Protein AF-K1U363-F1 (afdb_monomer_lite)

InterPro domains:
  IPR007120 DNA-directed RNA polymerase, subunit 2, hybrid-binding domain [PF00562] (1-234)
  IPR007121 RNA polymerase, beta subunit, conserved site [PS01166] (99-111)
  IPR015712 DNA-directed RNA polymerase, subunit 2 [PTHR20856] (1-234)
  IPR037033 DNA-directed RNA polymerase, subunit 2, hybrid-binding domain superfamily [G3DSA:2.40.270.10] (46-162)
  IPR037033 DNA-directed RNA polymerase, subunit 2, hybrid-binding domain superfamily [G3DSA:2.40.270.10] (163-224)

pLDDT: mean 91.97, std 6.55, range [60.56, 97.62]

Organism: NCBI:txid408170

Structure (mmCIF, N/CA/C/O backbone):
data_AF-K1U363-F1
#
_entry.id   AF-K1U363-F1
#
loop_
_atom_site.group_PDB
_atom_site.id
_atom_site.type_symbol
_atom_site.label_atom_id
_atom_site.label_alt_id
_atom_site.label_comp_id
_atom_site.label_asym_id
_atom_site.label_entity_id
_atom_site.label_seq_id
_atom_site.pdbx_PDB_ins_code
_atom_site.Cartn_x
_atom_site.Cartn_y
_atom_site.Cartn_z
_atom_site.occupancy
_atom_site.B_iso_or_equiv
_atom_site.auth_seq_id
_atom_site.auth_comp_id
_atom_site.auth_asym_id
_atom_site.auth_atom_id
_atom_site.pdbx_PDB_model_num
ATOM 1 N N . LEU A 1 1 ? 9.442 -4.830 -29.277 1.00 93.62 1 LEU A N 1
ATOM 2 C CA . LEU A 1 1 ? 9.782 -3.509 -29.850 1.00 93.62 1 LEU A CA 1
ATOM 3 C C . LEU A 1 1 ? 9.060 -3.351 -31.182 1.00 93.62 1 LEU A C 1
ATOM 5 O O . LEU A 1 1 ? 8.698 -4.360 -31.782 1.00 93.62 1 LEU A O 1
ATOM 9 N N . ASP A 1 2 ? 8.783 -2.123 -31.599 1.00 93.19 2 ASP A N 1
ATOM 10 C CA . ASP A 1 2 ? 8.308 -1.798 -32.941 1.00 93.19 2 ASP A CA 1
ATOM 11 C C . ASP A 1 2 ? 9.468 -1.749 -33.957 1.00 93.19 2 ASP A C 1
ATOM 13 O O . ASP A 1 2 ? 10.614 -2.070 -33.634 1.00 93.19 2 ASP A O 1
ATOM 17 N N . GLU A 1 3 ? 9.159 -1.363 -35.194 1.00 94.12 3 GLU A N 1
ATOM 18 C CA . GLU A 1 3 ? 10.131 -1.211 -36.285 1.00 94.12 3 GLU A CA 1
ATOM 19 C C . GLU A 1 3 ? 11.192 -0.127 -36.027 1.00 94.12 3 GLU A C 1
ATOM 21 O O . GLU A 1 3 ? 12.293 -0.203 -36.564 1.00 94.12 3 GLU A O 1
ATOM 26 N N . ASN A 1 4 ? 10.898 0.839 -35.152 1.00 91.50 4 ASN A N 1
ATOM 27 C CA . ASN A 1 4 ? 11.819 1.896 -34.741 1.00 91.50 4 ASN A CA 1
ATOM 28 C C . ASN A 1 4 ? 12.656 1.501 -33.512 1.00 91.50 4 ASN A C 1
ATOM 30 O O . ASN A 1 4 ? 13.433 2.314 -33.007 1.00 91.50 4 ASN A O 1
ATOM 34 N N . GLY A 1 5 ? 12.497 0.273 -33.008 1.00 94.44 5 GLY A N 1
ATOM 35 C CA . GLY A 1 5 ? 13.177 -0.202 -31.809 1.00 94.44 5 GLY A CA 1
ATOM 36 C C . GLY A 1 5 ? 12.592 0.351 -30.507 1.00 94.44 5 GLY A C 1
ATOM 37 O O . GLY A 1 5 ? 13.281 0.327 -29.490 1.00 94.44 5 GLY A O 1
ATOM 38 N N . ILE A 1 6 ? 11.350 0.839 -30.502 1.00 96.19 6 ILE A N 1
ATOM 39 C CA . ILE A 1 6 ? 10.674 1.429 -29.340 1.00 96.19 6 ILE A CA 1
ATOM 40 C C . ILE A 1 6 ? 9.636 0.445 -28.778 1.00 96.19 6 ILE A C 1
ATOM 42 O O . ILE A 1 6 ? 9.019 -0.342 -29.499 1.00 96.19 6 ILE A O 1
ATOM 46 N N . ILE A 1 7 ? 9.468 0.413 -27.458 1.00 96.81 7 ILE A N 1
ATOM 47 C CA . ILE A 1 7 ? 8.460 -0.420 -26.799 1.00 96.81 7 ILE A CA 1
ATOM 48 C C . ILE A 1 7 ? 7.035 0.040 -27.146 1.00 96.81 7 ILE A C 1
ATOM 50 O O . ILE A 1 7 ? 6.771 1.225 -27.325 1.00 96.81 7 ILE A O 1
ATOM 54 N N . ARG A 1 8 ? 6.096 -0.907 -27.248 1.00 95.56 8 ARG A N 1
ATOM 55 C CA . ARG A 1 8 ? 4.690 -0.610 -27.559 1.00 95.56 8 ARG A CA 1
ATOM 56 C C . ARG A 1 8 ? 3.920 -0.260 -26.286 1.00 95.56 8 ARG A C 1
ATOM 58 O O . ARG A 1 8 ? 4.135 -0.877 -25.245 1.00 95.56 8 ARG A O 1
ATOM 65 N N . ILE A 1 9 ? 2.990 0.688 -26.394 1.00 96.88 9 ILE A N 1
ATOM 66 C CA . ILE A 1 9 ? 2.039 1.001 -25.320 1.00 96.88 9 ILE A CA 1
ATOM 67 C C . ILE A 1 9 ? 1.187 -0.244 -25.031 1.00 96.88 9 ILE A C 1
ATOM 69 O O . ILE A 1 9 ? 0.765 -0.942 -25.952 1.00 96.88 9 ILE A O 1
ATOM 73 N N . GLY A 1 10 ? 0.969 -0.531 -23.750 1.00 95.56 10 GLY A N 1
ATOM 74 C CA . GLY A 1 10 ? 0.269 -1.715 -23.256 1.00 95.56 10 GLY A CA 1
ATOM 75 C C . GLY A 1 10 ? 1.168 -2.927 -23.002 1.00 95.56 10 GLY A C 1
ATOM 76 O O . GLY A 1 10 ? 0.679 -3.926 -22.485 1.00 95.56 10 GLY A O 1
ATOM 77 N N . ALA A 1 11 ? 2.463 -2.864 -23.326 1.00 96.56 11 ALA A N 1
ATOM 78 C CA . ALA A 1 11 ? 3.389 -3.950 -23.019 1.00 96.56 11 ALA A CA 1
ATOM 79 C C . ALA A 1 11 ? 3.670 -4.035 -21.509 1.00 96.56 11 ALA A C 1
ATOM 81 O O . ALA A 1 11 ? 3.996 -3.024 -20.879 1.00 96.56 11 ALA A O 1
ATOM 82 N N . GLU A 1 12 ? 3.582 -5.244 -20.953 1.00 96.50 12 GLU A N 1
ATOM 83 C CA . GLU A 1 12 ? 4.123 -5.573 -19.633 1.00 96.50 12 GLU A CA 1
ATOM 84 C C . GLU A 1 12 ? 5.642 -5.729 -19.735 1.00 96.50 12 GLU A C 1
ATOM 86 O O . GLU A 1 12 ? 6.144 -6.388 -20.648 1.00 96.50 12 GLU A O 1
ATOM 91 N N . VAL A 1 13 ? 6.368 -5.081 -18.827 1.00 96.62 13 VAL A N 1
ATOM 92 C CA . VAL A 1 13 ? 7.832 -5.047 -18.818 1.00 96.62 13 VAL A CA 1
ATOM 93 C C . VAL A 1 13 ? 8.385 -5.349 -17.429 1.00 96.62 13 VAL A C 1
ATOM 95 O O . VAL A 1 13 ? 7.805 -4.971 -16.404 1.00 96.62 13 VAL A O 1
ATOM 98 N N . HIS A 1 14 ? 9.549 -5.988 -17.409 1.00 96.06 14 HIS A N 1
ATOM 99 C CA . HIS A 1 14 ? 10.302 -6.347 -16.215 1.00 96.06 14 HIS A CA 1
ATOM 100 C C . HIS A 1 14 ? 11.738 -5.809 -16.273 1.00 96.06 14 HIS A C 1
ATOM 102 O O . HIS A 1 14 ? 12.242 -5.395 -17.317 1.00 96.06 14 HIS A O 1
ATOM 108 N N . SER A 1 15 ? 12.415 -5.816 -15.123 1.00 94.62 15 SER A N 1
ATOM 109 C CA . SER A 1 15 ? 13.820 -5.414 -14.989 1.00 94.62 15 SER A CA 1
ATOM 110 C C . SER A 1 15 ? 14.712 -6.042 -16.068 1.00 94.62 15 SER A C 1
ATOM 112 O O . SER A 1 15 ? 14.828 -7.263 -16.154 1.00 94.62 15 SER A O 1
ATOM 114 N N . GLY A 1 16 ? 15.433 -5.199 -16.811 1.00 93.69 16 GLY A N 1
ATOM 115 C CA . GLY A 1 16 ? 16.367 -5.616 -17.863 1.00 93.69 16 GLY A CA 1
ATOM 116 C C . GLY A 1 16 ? 15.788 -5.628 -19.281 1.00 93.69 16 GLY A C 1
ATOM 117 O O . GLY A 1 16 ? 16.576 -5.620 -20.240 1.00 93.69 16 GLY A O 1
ATOM 118 N N . ASP A 1 17 ? 14.459 -5.567 -19.423 1.00 96.50 17 ASP A N 1
ATOM 119 C CA . ASP A 1 17 ? 13.793 -5.464 -20.722 1.00 96.50 17 ASP A CA 1
ATOM 120 C C . ASP A 1 17 ? 14.176 -4.168 -21.435 1.00 96.50 17 ASP A C 1
ATOM 122 O O . ASP A 1 17 ? 14.390 -3.122 -20.816 1.00 96.50 17 ASP A O 1
ATOM 126 N N . ILE A 1 18 ? 14.275 -4.232 -22.762 1.00 96.75 18 ILE A N 1
ATOM 127 C CA . ILE A 1 18 ? 14.638 -3.080 -23.588 1.00 96.75 18 ILE A CA 1
ATOM 128 C C . ILE A 1 18 ? 13.388 -2.232 -23.830 1.00 96.75 18 ILE A C 1
ATOM 130 O O . ILE A 1 18 ? 12.424 -2.696 -24.435 1.00 96.75 18 ILE A O 1
ATOM 134 N N . LEU A 1 19 ? 13.438 -0.972 -23.398 1.00 96.50 19 LEU A N 1
ATOM 135 C CA . LEU A 1 19 ? 12.411 0.034 -23.673 1.00 96.50 19 LEU A CA 1
ATOM 136 C C . LEU A 1 19 ? 12.667 0.738 -25.005 1.00 96.50 19 LEU A C 1
ATOM 138 O O . LEU A 1 19 ? 11.749 0.949 -25.793 1.00 96.50 19 LEU A O 1
ATOM 142 N N . VAL A 1 20 ? 13.926 1.106 -25.252 1.00 97.00 20 VAL A N 1
ATOM 143 C CA . VAL A 1 20 ? 14.339 1.803 -26.473 1.00 97.00 20 VAL A CA 1
ATOM 144 C C . VAL A 1 20 ? 15.678 1.250 -26.923 1.00 97.00 20 VAL A C 1
ATOM 146 O O . VAL A 1 20 ? 16.688 1.417 -26.237 1.00 97.00 20 VAL A O 1
ATOM 149 N N . GLY A 1 21 ? 15.680 0.609 -28.087 1.00 95.94 21 GLY A N 1
ATOM 150 C CA . GLY A 1 21 ? 16.883 0.163 -28.769 1.00 95.94 21 GLY A CA 1
ATOM 151 C C . GLY A 1 21 ? 17.755 1.355 -29.150 1.00 95.94 21 GLY A C 1
ATOM 152 O O . GLY A 1 21 ? 17.311 2.252 -29.866 1.00 95.94 21 GLY A O 1
ATOM 153 N N . LYS A 1 22 ? 19.002 1.380 -28.677 1.00 94.38 22 LYS A N 1
ATOM 154 C CA . LYS A 1 22 ? 19.982 2.407 -29.041 1.00 94.38 22 LYS A CA 1
ATOM 155 C C . LYS A 1 22 ? 21.345 1.772 -29.256 1.00 94.38 22 LYS A C 1
ATOM 157 O O . LYS A 1 22 ? 21.827 1.010 -28.423 1.00 94.38 22 LYS A O 1
ATOM 162 N N . VAL A 1 23 ? 21.981 2.130 -30.364 1.00 92.88 23 VAL A N 1
ATOM 163 C CA . VAL A 1 23 ? 23.354 1.733 -30.676 1.00 92.88 23 VAL A CA 1
ATOM 164 C C . VAL A 1 23 ? 24.239 2.965 -30.773 1.00 92.88 23 VAL A C 1
ATOM 166 O O . VAL A 1 23 ? 23.808 4.036 -31.200 1.00 92.88 23 VAL A O 1
ATOM 169 N N . THR A 1 24 ? 25.486 2.829 -30.343 1.00 89.31 24 THR A N 1
ATOM 170 C CA . THR A 1 24 ? 26.500 3.883 -30.433 1.00 89.31 24 THR A CA 1
ATOM 171 C C . THR A 1 24 ? 27.715 3.320 -31.158 1.00 89.31 24 THR A C 1
ATOM 173 O O . THR A 1 24 ? 28.119 2.198 -30.837 1.00 89.31 24 THR A O 1
ATOM 176 N N . PRO A 1 25 ? 28.300 4.046 -32.127 1.00 87.62 25 PRO A N 1
ATOM 177 C CA . PRO A 1 25 ? 29.517 3.592 -32.785 1.00 87.62 25 PRO A CA 1
ATOM 178 C C . PRO A 1 25 ? 30.618 3.393 -31.741 1.00 87.62 25 PRO A C 1
ATOM 180 O O . PRO A 1 25 ? 30.814 4.230 -30.856 1.00 87.62 25 PRO A O 1
ATOM 183 N N . LYS A 1 26 ? 31.302 2.252 -31.809 1.00 81.62 26 LYS A N 1
ATOM 184 C CA . LYS A 1 26 ? 32.447 1.937 -30.958 1.00 81.62 26 LYS A CA 1
ATOM 185 C C . LYS A 1 26 ? 33.713 2.253 -31.755 1.00 81.62 26 LYS A C 1
ATOM 187 O O . LYS A 1 26 ? 33.827 1.834 -32.899 1.00 81.62 26 LYS A O 1
ATOM 192 N N . GLY A 1 27 ? 34.655 2.980 -31.156 1.00 74.94 27 GLY A N 1
ATOM 193 C CA . GLY A 1 27 ? 35.982 3.154 -31.753 1.00 74.94 27 GLY A CA 1
ATOM 194 C C . GLY A 1 27 ? 36.722 1.818 -31.889 1.00 74.94 27 GLY A C 1
ATOM 195 O O . GLY A 1 27 ? 36.402 0.848 -31.188 1.00 74.94 27 GLY A O 1
ATOM 196 N N . GLU A 1 28 ? 37.718 1.769 -32.774 1.00 71.31 28 GLU A N 1
ATOM 197 C CA . GLU A 1 28 ? 38.592 0.603 -32.896 1.00 71.31 28 GLU A CA 1
ATOM 198 C C . GLU A 1 28 ? 39.282 0.346 -31.555 1.00 71.31 28 GLU A C 1
ATOM 200 O O . GLU A 1 28 ? 39.942 1.209 -30.981 1.00 71.31 28 GLU A O 1
ATOM 205 N N . THR A 1 29 ? 39.051 -0.845 -31.012 1.00 70.81 29 THR A N 1
ATOM 206 C CA . THR A 1 29 ? 39.679 -1.301 -29.772 1.00 70.81 29 THR A CA 1
ATOM 207 C C . THR A 1 29 ? 40.662 -2.389 -30.153 1.00 70.81 29 THR A C 1
ATOM 209 O O . THR A 1 29 ? 40.270 -3.366 -30.795 1.00 70.81 29 THR A O 1
ATOM 212 N N . GLU A 1 30 ? 41.933 -2.215 -29.790 1.00 74.88 30 GLU A N 1
ATOM 213 C CA . GLU A 1 30 ? 42.921 -3.274 -29.954 1.00 74.88 30 GLU A CA 1
ATOM 214 C C . GLU A 1 30 ? 42.522 -4.464 -29.079 1.00 74.88 30 GLU A C 1
ATOM 216 O O . GLU A 1 30 ? 42.446 -4.367 -27.857 1.00 74.88 30 GLU A O 1
ATOM 221 N N . LEU A 1 31 ? 42.216 -5.585 -29.728 1.00 79.81 31 LEU A N 1
ATOM 222 C CA . LEU A 1 31 ? 41.871 -6.839 -29.060 1.00 79.81 31 LEU A CA 1
ATOM 223 C C . LEU A 1 31 ? 43.133 -7.523 -28.545 1.00 79.81 31 LEU A C 1
ATOM 225 O O . LEU A 1 31 ? 44.164 -7.491 -29.234 1.00 79.81 31 LEU A O 1
ATOM 22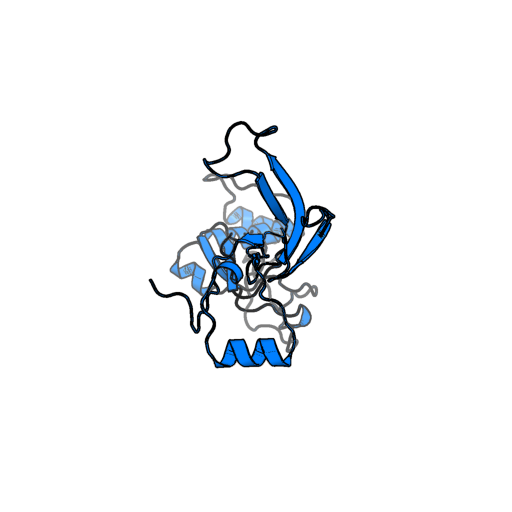9 N N . THR A 1 32 ? 43.019 -8.222 -27.416 1.00 86.38 32 THR A N 1
ATOM 230 C CA . THR A 1 32 ? 44.103 -9.073 -26.904 1.00 86.38 32 THR A CA 1
ATOM 231 C C . THR A 1 32 ? 44.341 -10.282 -27.818 1.00 86.38 32 THR A C 1
ATOM 233 O O . THR A 1 32 ? 43.521 -10.606 -28.685 1.00 86.38 32 THR A O 1
ATOM 236 N N . ALA A 1 33 ? 45.483 -10.960 -27.666 1.00 86.88 33 ALA A N 1
ATOM 237 C CA . ALA A 1 33 ? 45.830 -12.112 -28.503 1.00 86.88 33 ALA A CA 1
ATOM 238 C C . ALA A 1 33 ? 44.801 -13.253 -28.378 1.00 86.88 33 ALA A C 1
ATOM 240 O O . ALA A 1 33 ? 44.456 -13.890 -29.374 1.00 86.88 33 ALA A O 1
ATOM 241 N N . GLU A 1 34 ? 44.265 -13.460 -27.175 1.00 87.31 34 GLU A N 1
ATOM 242 C CA . GLU A 1 34 ? 43.246 -14.461 -26.864 1.00 87.31 34 GLU A CA 1
ATOM 243 C C . GLU A 1 34 ? 41.924 -14.145 -27.570 1.00 87.31 34 GLU A C 1
ATOM 245 O O . GLU A 1 34 ? 41.351 -15.018 -28.218 1.00 87.31 34 GLU A O 1
ATOM 250 N N . GLU A 1 35 ? 41.463 -12.890 -27.516 1.00 83.06 35 GLU A N 1
ATOM 251 C CA . GLU A 1 35 ? 40.231 -12.453 -28.186 1.00 83.06 35 GLU A CA 1
ATOM 252 C C . GLU A 1 35 ? 40.342 -12.546 -29.715 1.00 83.06 35 GLU A C 1
ATOM 254 O O . GLU A 1 35 ? 39.377 -12.913 -30.392 1.00 83.06 35 GLU A O 1
ATOM 259 N N . ARG A 1 36 ? 41.525 -12.249 -30.273 1.00 81.88 36 ARG A N 1
ATOM 260 C CA . ARG A 1 36 ? 41.806 -12.415 -31.709 1.00 81.88 36 ARG A CA 1
ATOM 261 C C . ARG A 1 36 ? 41.729 -13.880 -32.129 1.00 81.88 36 ARG A C 1
ATOM 263 O O . ARG A 1 36 ? 41.102 -14.177 -33.145 1.00 81.88 36 ARG A O 1
ATOM 270 N N . LEU A 1 37 ? 42.328 -14.784 -31.349 1.00 85.00 37 LEU A N 1
ATOM 271 C CA . LEU A 1 37 ? 42.261 -16.224 -31.602 1.00 85.00 37 LEU A CA 1
ATOM 272 C C . LEU A 1 37 ? 40.815 -16.727 -31.532 1.00 85.00 37 LEU A C 1
ATOM 274 O O . LEU A 1 37 ? 40.372 -17.447 -32.423 1.00 85.00 37 LEU A O 1
ATOM 278 N N . LEU A 1 38 ? 40.060 -16.299 -30.518 1.00 85.12 38 LEU A N 1
ATOM 279 C CA . LEU A 1 38 ? 38.658 -16.676 -30.341 1.00 85.12 38 LEU A CA 1
ATOM 280 C C . LEU A 1 38 ? 37.809 -16.250 -31.549 1.00 85.12 38 LEU A C 1
ATOM 282 O O . LEU A 1 38 ? 37.062 -17.056 -32.100 1.00 85.12 38 LEU A O 1
ATOM 286 N N . ARG A 1 39 ? 37.990 -15.020 -32.042 1.00 80.88 39 ARG A N 1
ATOM 287 C CA . ARG A 1 39 ? 37.309 -14.553 -33.261 1.00 80.88 39 ARG A CA 1
ATOM 288 C C . ARG A 1 39 ? 37.730 -15.307 -34.516 1.00 80.88 39 ARG A C 1
ATOM 290 O O . ARG A 1 39 ? 36.884 -15.551 -35.370 1.00 80.88 39 ARG A O 1
ATOM 297 N N . ALA A 1 40 ? 39.002 -15.684 -34.633 1.00 84.12 40 ALA A N 1
ATOM 298 C CA . ALA A 1 40 ? 39.486 -16.474 -35.762 1.00 84.12 40 ALA A CA 1
ATOM 299 C C . ALA A 1 40 ? 38.883 -17.890 -35.776 1.00 84.12 40 ALA A C 1
ATOM 301 O O . ALA A 1 40 ? 38.565 -18.401 -36.846 1.00 84.12 40 ALA A O 1
ATOM 302 N N . ILE A 1 41 ? 38.682 -18.498 -34.600 1.00 88.25 41 ILE A N 1
ATOM 303 C CA . ILE A 1 41 ? 38.078 -19.831 -34.458 1.00 88.25 41 ILE A CA 1
ATOM 304 C C . ILE A 1 41 ? 36.569 -19.796 -34.739 1.00 88.25 41 ILE A C 1
ATOM 306 O O . ILE A 1 41 ? 36.070 -20.634 -35.486 1.00 88.25 41 ILE A O 1
ATOM 310 N N . PHE A 1 42 ? 35.838 -18.839 -34.155 1.00 85.62 42 PHE A N 1
ATOM 311 C CA . PHE A 1 42 ? 34.370 -18.784 -34.240 1.00 85.62 42 PHE A CA 1
ATOM 312 C C . PHE A 1 42 ? 33.835 -17.944 -35.410 1.00 85.62 42 PHE A C 1
ATOM 314 O O . PHE A 1 42 ? 32.629 -17.912 -35.641 1.00 85.62 42 PHE A O 1
ATOM 321 N N . GLY A 1 43 ? 34.703 -17.255 -36.157 1.00 79.88 43 GLY A N 1
ATOM 322 C CA . GLY A 1 43 ? 34.305 -16.412 -37.287 1.00 79.88 43 GLY A CA 1
ATOM 323 C C . GLY A 1 43 ? 33.428 -15.216 -36.893 1.00 79.88 43 GLY A C 1
ATOM 324 O O . GLY A 1 43 ? 32.784 -14.610 -37.752 1.00 79.88 43 GLY A O 1
ATOM 325 N N . GLU A 1 44 ? 33.375 -14.865 -35.606 1.00 75.31 44 GLU A N 1
ATOM 326 C CA . GLU A 1 44 ? 32.576 -13.744 -35.126 1.00 75.31 44 GLU A CA 1
ATOM 327 C C . GLU A 1 44 ? 33.200 -12.419 -35.576 1.00 75.31 44 GLU A C 1
ATOM 329 O O . GLU A 1 44 ? 34.274 -12.009 -35.122 1.00 75.31 44 GLU A O 1
ATOM 334 N N . LYS A 1 45 ? 32.504 -11.721 -36.481 1.00 67.62 45 LYS A N 1
ATOM 335 C CA . LYS A 1 45 ? 32.886 -10.369 -36.895 1.00 67.62 45 LYS A CA 1
ATOM 336 C C . LYS A 1 45 ? 32.848 -9.423 -35.698 1.00 67.62 45 LYS A C 1
ATOM 338 O O . LYS A 1 45 ? 31.926 -9.458 -34.881 1.00 67.62 45 LYS A O 1
ATOM 343 N N . ALA A 1 46 ? 33.835 -8.532 -35.635 1.00 64.25 46 ALA A N 1
ATOM 344 C CA . ALA A 1 46 ? 33.838 -7.428 -34.689 1.00 64.25 46 ALA A CA 1
ATOM 345 C C . ALA A 1 46 ? 32.527 -6.641 -34.814 1.00 64.25 46 ALA A C 1
ATOM 347 O O . ALA A 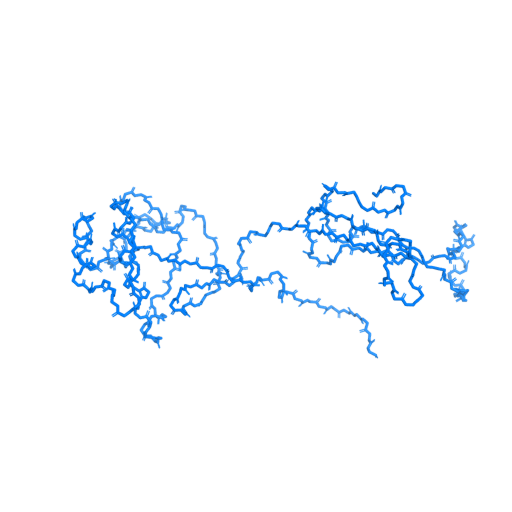1 46 ? 32.205 -6.144 -35.891 1.00 64.25 46 ALA A O 1
ATOM 348 N N . ARG A 1 47 ? 31.767 -6.508 -33.722 1.00 67.81 47 ARG A N 1
ATOM 349 C CA . ARG A 1 47 ? 30.662 -5.547 -33.693 1.00 67.81 47 ARG A CA 1
ATOM 350 C C . ARG A 1 47 ? 31.261 -4.144 -33.606 1.00 67.81 47 ARG A C 1
ATOM 352 O O . ARG A 1 47 ? 31.836 -3.785 -32.581 1.00 67.81 47 ARG A O 1
ATOM 359 N N . GLU A 1 48 ? 31.103 -3.365 -34.672 1.00 77.38 48 GLU A N 1
ATOM 360 C CA . GLU A 1 48 ? 31.504 -1.946 -34.751 1.00 77.38 48 GLU A CA 1
ATOM 361 C C . GLU A 1 48 ? 30.605 -1.028 -33.903 1.00 77.38 48 GLU A C 1
ATOM 363 O O . GLU A 1 48 ? 30.875 0.158 -33.724 1.00 77.38 48 GLU A O 1
ATOM 368 N N . VAL A 1 49 ? 29.523 -1.574 -33.342 1.00 85.50 49 VAL A N 1
ATOM 369 C CA . VAL A 1 49 ? 28.540 -0.843 -32.543 1.00 85.50 49 VAL A CA 1
ATOM 370 C C . VAL A 1 49 ? 28.425 -1.416 -31.134 1.00 85.50 49 VAL A C 1
ATOM 372 O O . VAL A 1 49 ? 28.457 -2.630 -30.920 1.00 85.50 49 VAL A O 1
ATOM 375 N N . ARG A 1 50 ? 28.262 -0.524 -30.157 1.00 86.69 50 ARG A N 1
ATOM 376 C CA . ARG A 1 50 ? 27.952 -0.843 -28.762 1.00 86.69 50 ARG A CA 1
ATOM 377 C C . ARG A 1 50 ? 26.456 -0.659 -28.515 1.00 86.69 50 ARG A C 1
ATOM 379 O O . ARG A 1 50 ? 25.897 0.372 -28.883 1.00 86.69 50 ARG A O 1
ATOM 386 N N . ASP A 1 51 ? 25.837 -1.628 -27.847 1.00 90.50 51 ASP A N 1
ATOM 387 C CA . ASP A 1 51 ? 24.476 -1.493 -27.319 1.00 90.50 51 ASP A CA 1
ATOM 388 C C . ASP A 1 51 ? 24.469 -0.487 -26.154 1.00 90.50 51 ASP A C 1
ATOM 390 O O . ASP A 1 51 ? 25.163 -0.667 -25.150 1.00 90.50 51 ASP A O 1
ATOM 394 N N . THR A 1 52 ? 23.711 0.593 -26.316 1.00 92.81 52 THR A N 1
ATOM 395 C CA . THR A 1 52 ? 23.469 1.637 -25.311 1.00 92.81 52 THR A CA 1
ATOM 396 C C . THR A 1 52 ? 21.968 1.850 -25.094 1.00 92.81 52 THR A C 1
ATOM 398 O O . THR A 1 52 ? 21.534 2.949 -24.732 1.00 92.81 52 THR A O 1
ATOM 401 N N . SER A 1 53 ? 21.178 0.802 -25.344 1.00 95.75 53 SER A N 1
ATOM 402 C CA . SER A 1 53 ? 19.722 0.797 -25.231 1.00 95.75 53 SER A CA 1
ATOM 403 C C . SER A 1 53 ? 19.244 1.179 -23.834 1.00 95.75 53 SER A C 1
ATOM 405 O O . SER A 1 53 ? 19.856 0.822 -22.824 1.00 95.75 53 SER A O 1
ATOM 407 N N . LEU A 1 54 ? 18.106 1.870 -23.781 1.00 95.69 54 LEU A N 1
ATOM 408 C CA . LEU A 1 54 ? 17.401 2.125 -22.533 1.00 95.69 54 LEU A CA 1
ATOM 409 C C . LEU A 1 54 ? 16.734 0.828 -22.084 1.00 95.69 54 LEU A C 1
ATOM 411 O O . LEU A 1 54 ? 15.924 0.257 -22.818 1.00 95.69 54 LEU A O 1
ATOM 415 N N . ARG A 1 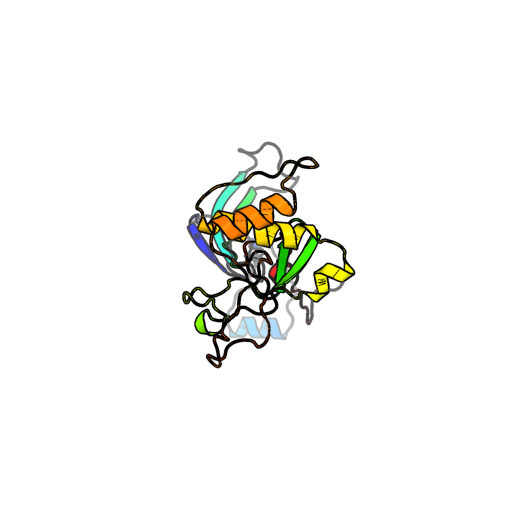55 ? 17.064 0.384 -20.875 1.00 95.69 55 ARG A N 1
ATOM 416 C CA . ARG A 1 55 ? 16.483 -0.803 -20.249 1.00 95.69 55 ARG A CA 1
ATOM 417 C C . ARG A 1 55 ? 15.681 -0.409 -19.020 1.00 95.69 55 ARG A C 1
ATOM 419 O O . ARG A 1 55 ? 15.977 0.610 -18.396 1.00 95.69 55 ARG A O 1
ATOM 426 N N . VAL A 1 56 ? 14.683 -1.216 -18.679 1.00 95.69 56 VAL A N 1
ATOM 427 C CA . VAL A 1 56 ? 13.934 -1.057 -17.429 1.00 95.69 56 VAL A CA 1
ATOM 428 C C . VAL A 1 56 ? 14.910 -1.172 -16.252 1.00 95.69 56 VAL A C 1
ATOM 430 O O . VAL A 1 56 ? 15.677 -2.144 -16.214 1.00 95.69 56 VAL A O 1
ATOM 433 N N . PRO A 1 57 ? 14.910 -0.206 -15.312 1.00 92.69 57 PRO A N 1
ATOM 434 C CA . PRO A 1 57 ? 15.758 -0.262 -14.129 1.00 92.69 57 PRO A CA 1
ATOM 435 C C . PRO A 1 57 ? 15.559 -1.546 -13.324 1.00 92.69 57 PRO A C 1
ATOM 437 O O . PRO A 1 57 ? 14.497 -2.169 -13.340 1.00 92.69 57 PRO A O 1
ATOM 440 N N . HIS A 1 58 ? 16.592 -1.935 -12.584 1.00 90.06 58 HIS A N 1
ATOM 441 C CA . HIS A 1 58 ? 16.508 -3.097 -11.710 1.00 90.06 58 HIS A CA 1
ATOM 442 C C . HIS A 1 58 ? 15.466 -2.892 -10.609 1.00 90.06 58 HIS A C 1
ATOM 444 O O . HIS A 1 58 ? 15.410 -1.828 -10.002 1.00 90.06 58 HIS A O 1
ATOM 450 N N . GLY A 1 59 ? 14.656 -3.921 -10.357 1.00 86.56 59 GLY A N 1
ATOM 451 C CA . GLY A 1 59 ? 13.573 -3.884 -9.365 1.00 86.56 59 GLY A CA 1
ATOM 452 C C . GLY A 1 59 ? 12.274 -3.239 -9.858 1.00 86.56 59 GLY A C 1
ATOM 453 O O . GLY A 1 59 ? 11.226 -3.466 -9.259 1.00 86.56 59 GLY A O 1
ATOM 454 N N . GLU A 1 60 ? 12.307 -2.515 -10.978 1.00 90.81 60 GLU A N 1
ATOM 455 C CA . GLU A 1 60 ? 11.110 -1.917 -11.559 1.00 90.81 60 GLU A CA 1
ATOM 456 C C . GLU A 1 60 ? 10.386 -2.894 -12.491 1.00 90.81 60 GLU A C 1
ATOM 458 O O . GLU A 1 60 ? 10.983 -3.742 -13.162 1.00 90.81 60 GLU A O 1
ATOM 463 N N . TYR A 1 61 ? 9.064 -2.775 -12.513 1.00 93.75 61 TYR A N 1
ATOM 464 C CA . TYR A 1 61 ? 8.174 -3.538 -13.379 1.00 93.75 61 TYR A CA 1
ATOM 465 C C . TYR A 1 61 ? 6.896 -2.743 -13.613 1.00 93.75 61 TYR A C 1
ATOM 467 O O . TYR A 1 61 ? 6.552 -1.857 -12.828 1.00 93.75 61 TYR A O 1
ATOM 475 N N . GLY A 1 62 ? 6.151 -3.076 -14.659 1.00 95.81 62 GLY A N 1
ATOM 476 C CA . GLY A 1 62 ? 4.849 -2.464 -14.878 1.00 95.81 62 GLY A CA 1
ATOM 477 C C . GLY A 1 62 ? 4.385 -2.544 -16.316 1.00 95.81 62 GLY A C 1
ATOM 478 O O . GLY A 1 62 ? 4.895 -3.328 -17.109 1.00 95.81 62 GLY A O 1
ATOM 479 N N . ILE A 1 63 ? 3.403 -1.711 -16.635 1.00 97.12 63 ILE A N 1
ATOM 480 C CA . IL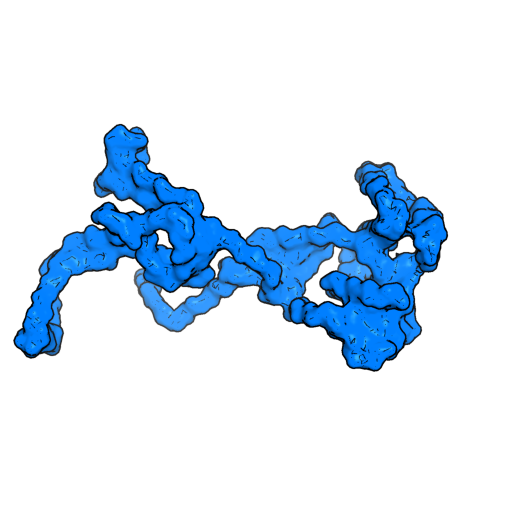E A 1 63 ? 2.826 -1.611 -17.972 1.00 97.12 63 ILE A CA 1
ATOM 481 C C . ILE A 1 63 ? 3.247 -0.279 -18.574 1.00 97.12 63 ILE A C 1
ATOM 483 O O . ILE A 1 63 ? 3.146 0.767 -17.927 1.00 97.12 63 ILE A O 1
ATOM 487 N N . VAL A 1 64 ? 3.695 -0.303 -19.825 1.00 97.25 64 VAL A N 1
ATOM 488 C CA . VAL A 1 64 ? 3.959 0.924 -20.579 1.00 97.25 64 VAL A CA 1
ATOM 489 C C . VAL A 1 64 ? 2.631 1.608 -20.884 1.00 97.25 64 VAL A C 1
ATOM 491 O O . VAL A 1 64 ? 1.829 1.093 -21.657 1.00 97.25 64 VAL A O 1
ATOM 494 N N . VAL A 1 65 ? 2.390 2.774 -20.289 1.00 97.38 65 VAL A N 1
ATOM 495 C CA . VAL A 1 65 ? 1.129 3.518 -20.457 1.00 97.38 65 VAL A CA 1
ATOM 496 C C . VAL A 1 65 ? 1.202 4.578 -21.540 1.00 97.38 65 VAL A C 1
ATOM 498 O O . VAL A 1 65 ? 0.187 4.895 -22.151 1.00 97.38 65 VAL A O 1
ATOM 501 N N . ASN A 1 66 ? 2.389 5.127 -21.783 1.00 96.75 66 ASN A N 1
ATOM 502 C CA . ASN A 1 66 ? 2.585 6.147 -22.798 1.00 96.75 66 ASN A CA 1
ATOM 503 C C . ASN A 1 66 ? 4.032 6.140 -23.296 1.00 96.75 66 ASN A C 1
ATOM 505 O O . ASN A 1 66 ? 4.956 5.806 -22.547 1.00 96.75 66 ASN A O 1
ATOM 509 N N . VAL A 1 67 ? 4.222 6.527 -24.552 1.00 95.38 67 VAL A N 1
ATOM 510 C CA . VAL A 1 67 ? 5.531 6.711 -25.171 1.00 95.38 67 VAL A CA 1
ATOM 511 C C . VAL A 1 67 ? 5.500 8.001 -25.976 1.00 95.38 67 VAL A C 1
ATOM 513 O O . VAL A 1 67 ? 4.721 8.139 -26.913 1.00 95.38 67 VAL A O 1
ATOM 516 N N . GLU A 1 68 ? 6.377 8.932 -25.625 1.00 93.06 68 GLU A N 1
ATOM 517 C CA . GLU A 1 68 ? 6.506 10.221 -26.297 1.00 93.06 68 GLU A CA 1
ATOM 518 C C . GLU A 1 68 ? 7.842 10.286 -27.032 1.00 93.06 68 GLU A C 1
ATOM 520 O O . GLU A 1 68 ? 8.898 9.988 -26.466 1.00 93.06 68 GLU A O 1
ATOM 525 N N . VAL A 1 69 ? 7.801 10.679 -28.304 1.00 91.81 69 VAL A N 1
ATOM 526 C CA . VAL A 1 69 ? 8.985 10.809 -29.156 1.00 91.81 69 VAL A CA 1
ATOM 527 C C . VAL A 1 69 ? 9.164 12.274 -29.528 1.00 91.81 69 VAL A C 1
ATOM 529 O O . VAL A 1 69 ? 8.377 12.832 -30.286 1.00 91.81 69 VAL A O 1
ATOM 532 N N . PHE A 1 70 ? 10.234 12.880 -29.024 1.00 91.38 70 PHE A N 1
ATOM 533 C CA . PHE A 1 70 ? 10.625 14.252 -29.321 1.00 91.38 70 PHE A CA 1
ATOM 534 C C . PHE A 1 70 ? 11.721 14.245 -30.383 1.00 91.38 70 PHE A C 1
ATOM 536 O O . PHE A 1 70 ? 12.791 13.660 -30.190 1.00 91.38 70 PHE A O 1
ATOM 543 N N . THR A 1 71 ? 11.460 14.898 -31.507 1.00 87.44 71 THR A N 1
ATOM 544 C CA . THR A 1 71 ? 12.427 15.166 -32.579 1.00 87.44 71 THR A CA 1
ATOM 545 C C . THR A 1 71 ? 12.680 16.668 -32.665 1.00 87.44 71 THR A C 1
ATOM 547 O O . THR A 1 71 ? 11.901 17.454 -32.132 1.00 87.44 71 THR A O 1
ATOM 550 N N . ARG A 1 72 ? 13.747 17.082 -33.361 1.00 81.81 72 ARG A N 1
ATOM 551 C CA . ARG A 1 72 ? 14.029 18.510 -33.615 1.00 81.81 72 ARG A CA 1
ATOM 552 C C . ARG A 1 72 ? 12.926 19.228 -34.400 1.00 81.81 72 ARG A C 1
ATOM 554 O O . ARG A 1 72 ? 12.856 20.443 -34.353 1.00 81.81 72 ARG A O 1
ATOM 561 N N . GLU A 1 73 ? 12.105 18.481 -35.130 1.00 77.38 73 GLU A N 1
ATOM 562 C CA . GLU A 1 73 ? 11.006 19.015 -35.944 1.00 77.38 73 GLU A CA 1
ATOM 563 C C . GLU A 1 73 ? 9.731 19.256 -35.121 1.00 77.38 73 GLU A C 1
ATOM 565 O O . GLU A 1 73 ? 8.967 20.158 -35.438 1.00 77.38 73 GLU A O 1
ATOM 570 N N . ASN A 1 74 ? 9.516 18.471 -34.058 1.00 75.00 74 ASN A N 1
ATOM 571 C CA . ASN A 1 74 ? 8.284 18.485 -33.259 1.00 75.00 74 ASN A CA 1
ATOM 572 C C . ASN A 1 74 ? 8.469 19.080 -31.850 1.00 75.00 74 ASN A C 1
ATOM 574 O O . ASN A 1 74 ? 7.532 19.056 -31.054 1.00 75.00 74 ASN A O 1
ATOM 578 N N . SER A 1 75 ? 9.674 19.536 -31.494 1.00 66.56 75 SER A N 1
ATOM 579 C CA . SER A 1 75 ? 10.002 20.026 -30.152 1.00 66.56 75 SER A CA 1
ATOM 580 C C . SER A 1 75 ? 11.062 21.121 -30.220 1.00 66.56 75 SER A C 1
ATOM 582 O O . SER A 1 75 ? 12.165 20.877 -30.708 1.00 66.56 75 SER A O 1
ATOM 584 N N . ASP A 1 76 ? 10.747 22.290 -29.661 1.00 60.56 76 ASP A N 1
ATOM 585 C CA . ASP A 1 76 ? 11.553 23.508 -29.826 1.00 60.56 76 ASP A CA 1
ATOM 586 C C . ASP A 1 76 ? 12.870 23.519 -29.025 1.00 60.56 76 ASP A C 1
ATOM 588 O O . ASP A 1 76 ? 13.804 24.230 -29.389 1.00 60.56 76 ASP A O 1
ATOM 592 N N . GLU A 1 77 ? 13.011 22.695 -27.978 1.00 70.38 77 GLU A N 1
ATOM 593 C CA . GLU A 1 77 ? 14.222 22.665 -27.141 1.00 70.38 77 GLU A CA 1
ATOM 594 C C . GLU A 1 77 ? 14.732 21.237 -26.884 1.00 70.38 77 GLU A C 1
ATOM 596 O O . GLU A 1 77 ? 14.411 20.589 -25.886 1.00 70.38 77 GLU A O 1
ATOM 601 N N . LEU A 1 78 ? 15.575 20.732 -27.788 1.00 84.94 78 LEU A N 1
ATOM 602 C CA . LEU A 1 78 ? 16.445 19.585 -27.513 1.00 84.94 78 LEU A CA 1
ATOM 603 C C . LEU A 1 78 ? 17.832 20.074 -27.088 1.00 84.94 78 LEU A C 1
ATOM 605 O O . LEU A 1 78 ? 18.352 21.048 -27.631 1.00 84.94 78 LEU A O 1
ATOM 609 N N . SER A 1 79 ? 18.467 19.371 -26.145 1.00 85.88 79 SER A N 1
ATOM 610 C CA . SER A 1 79 ? 19.840 19.697 -25.747 1.00 85.88 79 SER A CA 1
ATOM 611 C C . SER A 1 79 ? 20.795 19.629 -26.953 1.00 85.88 79 SER A C 1
ATOM 613 O O . SER A 1 79 ? 20.630 18.756 -27.816 1.00 85.88 79 SER A O 1
ATOM 615 N N . PRO A 1 80 ? 21.820 20.501 -27.027 1.00 87.25 80 PRO A N 1
ATOM 616 C CA . PRO A 1 80 ? 22.791 20.484 -28.117 1.00 87.25 80 PRO A CA 1
ATOM 617 C C . PRO A 1 80 ? 23.396 19.089 -28.327 1.00 87.25 80 PRO A C 1
ATOM 619 O O . PRO A 1 80 ? 23.811 18.428 -27.378 1.00 87.25 80 PRO A O 1
ATOM 622 N N . GLY A 1 81 ? 23.428 18.624 -29.578 1.00 85.12 81 GLY A N 1
ATOM 623 C CA . GLY A 1 81 ? 23.938 17.291 -29.930 1.00 85.12 81 GLY A CA 1
ATOM 624 C C . GLY A 1 81 ? 22.934 16.140 -29.776 1.00 85.12 81 GLY A C 1
ATOM 625 O O . GLY A 1 81 ? 23.238 15.020 -30.179 1.00 85.12 81 GLY A O 1
ATOM 626 N N . VAL A 1 82 ? 21.721 16.391 -29.270 1.00 88.56 82 VAL A N 1
ATOM 627 C CA . VAL A 1 82 ? 20.640 15.395 -29.230 1.00 88.56 82 VAL A CA 1
ATOM 628 C C . VAL A 1 82 ? 19.802 15.477 -30.511 1.00 88.56 82 VAL A C 1
ATOM 630 O O . VAL A 1 82 ? 19.427 16.561 -30.963 1.00 88.56 82 VAL A O 1
ATOM 633 N N . ASN A 1 83 ? 19.528 14.324 -31.126 1.00 86.12 83 ASN A N 1
ATOM 634 C CA . ASN A 1 83 ? 18.737 14.228 -32.363 1.00 86.12 83 ASN A CA 1
ATOM 635 C C . ASN A 1 83 ? 17.275 13.841 -32.093 1.00 86.12 83 ASN A C 1
ATOM 637 O O . ASN A 1 83 ? 16.362 14.367 -32.727 1.00 86.12 83 ASN A O 1
ATOM 641 N N . LYS A 1 84 ? 17.063 12.911 -31.156 1.00 89.50 84 LYS A N 1
ATOM 642 C CA . LYS A 1 84 ? 15.756 12.371 -30.772 1.00 89.50 84 LYS A CA 1
ATOM 643 C C . LYS A 1 84 ? 15.785 11.982 -29.293 1.00 89.50 84 LYS A C 1
ATOM 645 O O . LYS A 1 84 ? 16.774 11.409 -28.835 1.00 89.50 84 LYS A O 1
ATOM 650 N N . VAL A 1 85 ? 14.705 12.260 -28.567 1.00 91.75 85 VAL A N 1
ATOM 651 C CA . VAL A 1 85 ? 14.477 11.804 -27.187 1.00 91.75 85 VAL A CA 1
ATOM 652 C C . VAL A 1 85 ? 13.209 10.968 -27.166 1.00 91.75 85 VAL A C 1
ATOM 654 O O . VAL A 1 85 ? 12.188 11.380 -27.703 1.00 91.75 85 VAL A O 1
ATOM 657 N N . VAL A 1 86 ? 13.270 9.797 -26.542 1.00 93.62 86 VAL A N 1
ATOM 658 C CA . VAL A 1 86 ? 12.105 8.929 -26.349 1.00 93.62 86 VAL A CA 1
ATOM 659 C C . VAL A 1 86 ? 11.852 8.812 -24.852 1.00 93.62 86 VAL A C 1
ATOM 661 O O . VAL A 1 86 ? 12.737 8.378 -24.113 1.00 93.62 86 VAL A O 1
ATOM 664 N N . ARG A 1 87 ? 10.663 9.212 -24.399 1.00 94.50 87 ARG A N 1
ATOM 665 C CA . ARG A 1 87 ? 10.215 9.065 -23.010 1.00 94.50 87 ARG A CA 1
ATOM 666 C C . ARG A 1 87 ? 9.200 7.937 -22.937 1.00 94.50 87 ARG A C 1
ATOM 668 O O . ARG A 1 87 ? 8.175 7.989 -23.604 1.00 94.50 87 ARG A O 1
ATOM 675 N N . CYS A 1 88 ? 9.492 6.924 -22.130 1.00 95.06 88 CYS A N 1
ATOM 676 C CA . CYS A 1 88 ? 8.570 5.826 -21.857 1.00 95.06 88 CYS A CA 1
ATOM 677 C C . CYS A 1 88 ? 8.019 5.995 -20.442 1.00 95.06 88 CYS A C 1
ATOM 679 O O . CYS A 1 88 ? 8.791 6.108 -19.490 1.00 95.06 88 CYS A O 1
ATOM 681 N N . TYR A 1 89 ? 6.698 5.995 -20.306 1.00 96.56 89 TYR A N 1
ATOM 682 C CA . TYR A 1 89 ? 6.009 6.063 -19.025 1.00 96.56 89 TYR A CA 1
ATOM 683 C C . TYR A 1 89 ? 5.570 4.658 -18.632 1.00 96.56 89 TYR A C 1
ATOM 685 O O . TYR A 1 89 ? 4.801 4.021 -19.353 1.00 96.56 89 TYR A O 1
ATOM 693 N N . ILE A 1 90 ? 6.059 4.180 -17.490 1.00 95.81 90 ILE A N 1
ATOM 694 C CA . ILE A 1 90 ? 5.681 2.886 -16.920 1.00 95.81 90 ILE A CA 1
ATOM 695 C C . ILE A 1 90 ? 4.773 3.154 -15.726 1.00 95.81 90 ILE A C 1
ATOM 697 O O . ILE A 1 90 ? 5.137 3.901 -14.819 1.00 95.81 90 ILE A O 1
ATOM 701 N N . ALA A 1 91 ? 3.593 2.541 -15.724 1.00 96.31 91 ALA A N 1
ATOM 702 C CA . ALA A 1 91 ? 2.726 2.513 -14.560 1.00 96.31 91 ALA A CA 1
ATOM 703 C C . ALA A 1 91 ? 2.903 1.192 -13.817 1.00 96.31 91 ALA A C 1
ATOM 705 O O . ALA A 1 91 ? 2.846 0.110 -14.406 1.00 96.31 91 ALA A O 1
ATOM 706 N N . GLN A 1 92 ? 3.061 1.289 -12.503 1.00 93.06 92 GLN A N 1
ATOM 707 C CA . GLN A 1 92 ? 3.244 0.144 -11.629 1.00 93.06 92 GLN A CA 1
ATOM 708 C C . GLN A 1 92 ? 2.159 0.123 -10.560 1.00 93.06 92 GLN A C 1
ATOM 710 O O . GLN A 1 92 ? 1.876 1.129 -9.908 1.00 93.06 92 GLN A O 1
ATOM 715 N N . LYS A 1 93 ? 1.564 -1.051 -10.346 1.00 90.88 93 LYS A N 1
ATOM 716 C CA . LYS A 1 93 ? 0.595 -1.269 -9.273 1.00 90.88 93 LYS A CA 1
ATOM 717 C C . LYS A 1 93 ? 1.280 -1.970 -8.105 1.00 90.88 93 LYS A C 1
ATOM 719 O O . LYS A 1 93 ? 1.401 -3.192 -8.098 1.00 90.88 93 LYS A O 1
ATOM 724 N N . ARG A 1 94 ? 1.707 -1.199 -7.104 1.00 90.50 94 ARG A N 1
ATOM 725 C CA . ARG A 1 94 ? 2.356 -1.732 -5.896 1.00 90.50 94 ARG A CA 1
ATOM 726 C C . ARG A 1 94 ? 1.320 -2.057 -4.818 1.00 90.50 94 ARG A C 1
ATOM 728 O O . ARG A 1 94 ? 0.538 -1.193 -4.419 1.00 90.50 94 ARG A O 1
ATOM 735 N N . LYS A 1 95 ? 1.308 -3.306 -4.342 1.00 91.69 95 LYS A N 1
ATOM 736 C CA . LYS A 1 95 ? 0.504 -3.722 -3.177 1.00 91.69 95 LYS A CA 1
ATOM 737 C C . LYS A 1 95 ? 1.193 -3.292 -1.875 1.00 91.69 95 LYS A C 1
ATOM 739 O O . LYS A 1 95 ? 2.326 -2.826 -1.894 1.00 91.69 95 LYS A O 1
ATOM 744 N N . ILE A 1 96 ? 0.485 -3.371 -0.749 1.00 93.44 96 ILE A N 1
ATOM 745 C CA . ILE A 1 96 ? 1.107 -3.199 0.569 1.00 93.44 96 ILE A CA 1
ATOM 746 C C . ILE A 1 96 ? 1.997 -4.407 0.869 1.00 93.44 96 ILE A C 1
ATOM 748 O O . ILE A 1 96 ? 1.585 -5.545 0.640 1.00 93.44 96 ILE A O 1
ATOM 752 N N . SER A 1 97 ? 3.207 -4.156 1.352 1.00 94.44 97 SER A N 1
ATOM 753 C CA . SER A 1 97 ? 4.174 -5.196 1.701 1.00 94.44 97 SER A CA 1
ATOM 754 C C . SER A 1 97 ? 4.757 -4.973 3.096 1.00 94.44 97 SER A C 1
ATOM 756 O O . SER A 1 97 ? 4.644 -3.900 3.695 1.00 94.44 97 SER A O 1
ATOM 758 N N . VAL A 1 98 ? 5.366 -6.025 3.645 1.00 96.56 98 VAL A N 1
ATOM 759 C CA . VAL A 1 98 ? 6.134 -5.933 4.891 1.00 96.56 98 VAL A CA 1
ATOM 760 C C . VAL A 1 98 ? 7.303 -4.973 4.674 1.00 96.56 98 VAL A C 1
ATOM 762 O O . VAL A 1 98 ? 8.052 -5.117 3.715 1.00 96.56 98 VAL A O 1
ATOM 765 N N . GLY A 1 99 ? 7.457 -3.998 5.567 1.00 95.69 99 GLY A N 1
ATOM 766 C CA . GLY A 1 99 ? 8.432 -2.914 5.435 1.00 95.69 99 GLY A CA 1
ATOM 767 C C . GLY A 1 99 ? 7.835 -1.583 4.969 1.00 95.69 99 GLY A C 1
ATOM 768 O O . GLY A 1 99 ? 8.459 -0.540 5.185 1.00 95.69 99 GLY A O 1
ATOM 769 N N . ASP A 1 100 ? 6.622 -1.576 4.405 1.00 96.62 100 ASP A N 1
ATOM 770 C CA . ASP A 1 100 ? 5.948 -0.332 4.032 1.00 96.62 100 ASP A CA 1
ATOM 771 C C . ASP A 1 100 ? 5.597 0.506 5.264 1.00 96.62 100 ASP A C 1
ATOM 773 O O . ASP A 1 100 ? 5.228 -0.007 6.329 1.00 96.62 100 ASP A O 1
ATOM 777 N N . LYS A 1 101 ? 5.694 1.831 5.115 1.00 96.88 101 LYS A N 1
ATOM 778 C CA . LYS A 1 101 ? 5.394 2.765 6.199 1.00 96.88 101 LYS A CA 1
ATOM 779 C C . LYS A 1 101 ? 3.939 3.223 6.157 1.00 96.88 101 LYS A C 1
ATOM 781 O O . LYS A 1 101 ? 3.480 3.813 5.179 1.00 96.88 101 LYS A O 1
ATOM 786 N N . MET A 1 102 ? 3.259 3.037 7.279 1.00 96.81 102 MET A N 1
ATOM 787 C CA . MET A 1 102 ? 1.876 3.445 7.505 1.00 96.81 102 MET A CA 1
ATOM 788 C C . MET A 1 102 ? 1.814 4.520 8.593 1.00 96.81 102 MET A C 1
ATOM 790 O O . MET A 1 102 ? 2.700 4.610 9.453 1.00 96.81 102 MET A O 1
ATOM 794 N N . ALA A 1 103 ? 0.773 5.346 8.571 1.00 97.12 103 ALA A N 1
ATOM 795 C CA . ALA A 1 103 ? 0.546 6.344 9.606 1.00 97.12 103 ALA A CA 1
ATOM 796 C C . ALA A 1 103 ? -0.940 6.616 9.836 1.00 97.12 103 ALA A C 1
ATOM 798 O O . ALA A 1 103 ? -1.713 6.668 8.885 1.00 97.12 103 ALA A O 1
ATOM 799 N N . GLY A 1 104 ? -1.316 6.851 11.090 1.00 96.31 104 GLY A N 1
ATOM 800 C CA . GLY A 1 104 ? -2.581 7.495 11.421 1.00 96.31 104 GLY A CA 1
ATOM 801 C C . GLY A 1 104 ? -2.460 9.020 11.374 1.00 96.31 104 GLY A C 1
ATOM 802 O O . GLY A 1 104 ? -1.371 9.588 11.219 1.00 96.31 104 GLY A O 1
ATOM 803 N N . ARG A 1 105 ? -3.594 9.704 11.538 1.00 96.19 105 ARG A N 1
ATOM 804 C CA . ARG A 1 105 ? -3.664 11.178 11.529 1.00 96.19 105 ARG A CA 1
ATOM 805 C C . ARG A 1 105 ? -3.086 11.819 12.796 1.00 96.19 105 ARG A C 1
ATOM 807 O O . ARG A 1 105 ? -2.709 12.985 12.776 1.00 96.19 105 ARG A O 1
ATOM 814 N N . HIS A 1 106 ? -2.934 11.046 13.871 1.00 96.19 106 HIS A N 1
ATOM 815 C CA . HIS A 1 106 ? -2.464 11.498 15.186 1.00 96.19 106 HIS A CA 1
ATOM 816 C C . HIS A 1 106 ? -0.945 11.336 15.386 1.00 96.19 106 HIS A C 1
ATOM 818 O O . HIS A 1 106 ? -0.454 11.193 16.510 1.00 96.19 106 HIS A O 1
ATOM 824 N N . GLY A 1 107 ? -0.178 11.303 14.292 1.00 93.56 107 GLY A N 1
ATOM 825 C CA . GLY A 1 107 ? 1.285 11.194 14.326 1.00 93.56 107 GLY A CA 1
ATOM 826 C C . GLY A 1 107 ? 1.819 9.806 14.703 1.00 93.56 107 GLY A C 1
ATOM 827 O O . GLY A 1 107 ? 3.036 9.609 14.741 1.00 93.56 107 GLY A O 1
ATOM 828 N N . ASN A 1 108 ? 0.942 8.828 14.937 1.00 94.62 108 ASN A N 1
ATOM 829 C CA . ASN A 1 108 ? 1.294 7.425 15.101 1.00 94.62 108 ASN A CA 1
ATOM 830 C C . ASN A 1 108 ? 1.782 6.863 13.757 1.00 94.62 108 ASN A C 1
ATOM 832 O O . ASN A 1 108 ? 1.020 6.730 12.805 1.00 94.62 108 ASN A O 1
ATOM 836 N N . LYS A 1 109 ? 3.077 6.554 13.674 1.00 94.88 109 LYS A N 1
ATOM 837 C CA . LYS A 1 109 ? 3.717 5.971 12.489 1.00 94.88 109 LYS A CA 1
ATOM 838 C C . LYS A 1 109 ? 4.173 4.559 12.820 1.00 94.88 109 LYS A C 1
ATOM 840 O O . LYS A 1 109 ? 4.703 4.323 13.904 1.00 94.88 109 LYS A O 1
ATOM 845 N N . GLY A 1 110 ? 4.011 3.653 11.869 1.00 95.12 110 GLY A N 1
ATOM 846 C CA . GLY A 1 110 ? 4.424 2.263 11.989 1.00 95.12 110 GLY A CA 1
ATOM 847 C C . GLY A 1 110 ? 4.993 1.746 10.678 1.00 95.12 110 GLY A C 1
ATOM 848 O O . GLY A 1 110 ? 4.785 2.330 9.615 1.00 95.12 110 GLY A O 1
ATOM 849 N N . VAL A 1 111 ? 5.734 0.653 10.772 1.00 96.81 111 VAL A N 1
ATOM 850 C CA . VAL A 1 111 ? 6.151 -0.146 9.621 1.00 96.81 111 VAL A CA 1
ATOM 851 C C . VAL A 1 111 ? 5.358 -1.443 9.680 1.00 96.81 111 VAL A C 1
ATOM 853 O O . VAL A 1 111 ? 5.218 -2.011 10.764 1.00 96.81 111 VAL A O 1
ATOM 856 N N . VAL A 1 112 ? 4.825 -1.900 8.547 1.00 96.81 112 VAL A N 1
ATOM 857 C CA . VAL A 1 112 ? 4.147 -3.201 8.474 1.00 96.81 112 VAL A CA 1
ATOM 858 C C . VAL A 1 112 ? 5.169 -4.287 8.794 1.00 96.81 112 VAL A C 1
ATOM 860 O O . VAL A 1 112 ? 6.121 -4.475 8.042 1.00 96.81 112 VAL A O 1
ATOM 863 N N . SER A 1 113 ? 5.001 -4.979 9.920 1.00 97.06 113 SER A N 1
ATOM 864 C CA . SER A 1 113 ? 5.937 -6.013 10.380 1.00 97.06 113 SER A CA 1
ATOM 865 C C . SER A 1 113 ? 5.582 -7.403 9.860 1.00 97.06 113 SER A C 1
ATOM 867 O O . SER A 1 113 ? 6.468 -8.215 9.601 1.00 97.06 113 SER A O 1
ATOM 869 N N . ARG A 1 114 ? 4.287 -7.690 9.717 1.00 96.31 114 ARG A N 1
ATOM 870 C CA . ARG A 1 114 ? 3.768 -8.972 9.248 1.00 96.31 114 ARG A CA 1
ATOM 871 C C . ARG A 1 114 ? 2.386 -8.776 8.635 1.00 96.31 114 ARG A C 1
ATOM 873 O O . ARG A 1 114 ? 1.611 -7.960 9.124 1.00 96.31 114 ARG A O 1
ATOM 880 N N . ILE A 1 115 ? 2.095 -9.543 7.591 1.00 96.44 115 ILE A N 1
ATOM 881 C CA . ILE A 1 115 ? 0.757 -9.690 7.015 1.00 96.44 115 ILE A CA 1
ATOM 882 C C . ILE A 1 115 ? 0.293 -11.094 7.402 1.00 96.44 115 ILE A C 1
ATOM 884 O O . ILE A 1 115 ? 0.971 -12.066 7.067 1.00 96.44 115 ILE A O 1
ATOM 888 N N . LEU A 1 116 ? -0.783 -11.184 8.180 1.00 95.62 116 LEU A N 1
ATOM 889 C CA . LEU A 1 116 ? -1.337 -12.452 8.653 1.00 95.62 116 LEU A CA 1
ATOM 890 C C . LEU A 1 116 ? -2.508 -12.898 7.764 1.00 95.62 116 LEU A C 1
ATOM 892 O O . LEU A 1 116 ? -3.193 -12.037 7.204 1.00 95.62 116 LEU A O 1
ATOM 896 N N . PRO A 1 117 ? -2.742 -14.216 7.637 1.00 96.56 117 PRO A N 1
ATOM 897 C CA . PRO A 1 117 ? -4.008 -14.743 7.138 1.00 96.56 117 PRO A CA 1
ATOM 898 C C . PRO A 1 117 ? -5.187 -14.277 8.004 1.00 96.56 117 PRO A C 1
ATOM 900 O O . PRO A 1 117 ? -5.011 -13.950 9.178 1.00 96.56 117 PRO A O 1
ATOM 903 N N . GLN A 1 118 ? -6.388 -14.242 7.430 1.00 95.81 118 GLN A N 1
ATOM 904 C CA . GLN A 1 118 ? -7.582 -13.735 8.114 1.00 95.81 118 GLN A CA 1
ATOM 905 C C . GLN A 1 118 ? -7.995 -14.636 9.289 1.00 95.81 118 GLN A C 1
ATOM 907 O O . GLN A 1 118 ? -8.440 -14.135 10.315 1.00 95.81 118 GLN A O 1
ATOM 912 N N . GLU A 1 119 ? -7.807 -15.946 9.151 1.00 95.56 119 GLU A N 1
ATOM 913 C CA . GLU A 1 119 ? -8.079 -16.972 10.161 1.00 95.56 119 GLU A CA 1
ATOM 914 C C . GLU A 1 119 ? -7.194 -16.852 11.409 1.00 95.56 119 GLU A C 1
ATOM 916 O O . GLU A 1 119 ? -7.588 -17.260 12.493 1.00 95.56 119 GLU A O 1
ATOM 921 N N . ASP A 1 120 ? -6.019 -16.243 11.264 1.00 96.94 120 ASP A N 1
ATOM 922 C CA . ASP A 1 120 ? -5.051 -16.029 12.339 1.00 96.94 120 ASP A CA 1
ATOM 923 C C . ASP A 1 120 ? -5.329 -14.745 13.136 1.00 96.94 120 ASP A C 1
ATOM 925 O O . ASP A 1 120 ? -4.698 -14.502 14.170 1.00 96.94 120 ASP A O 1
ATOM 929 N N . MET A 1 121 ? -6.201 -13.872 12.625 1.00 97.62 121 MET A N 1
ATOM 930 C CA . MET A 1 121 ? -6.492 -12.584 13.244 1.00 97.62 121 MET A CA 1
ATOM 931 C C . MET A 1 121 ? -7.475 -12.757 14.404 1.00 97.62 121 MET A C 1
ATOM 933 O O . MET A 1 121 ? -8.444 -13.507 14.285 1.00 97.62 121 MET A O 1
ATOM 937 N N . PRO A 1 122 ? -7.290 -12.017 15.514 1.00 97.62 122 PRO A N 1
ATOM 938 C CA . PRO A 1 122 ? -8.316 -11.911 16.536 1.00 97.62 122 PRO A CA 1
ATOM 939 C C . PRO A 1 122 ? -9.641 -11.443 15.938 1.00 97.62 122 PRO A C 1
ATOM 941 O O . PRO A 1 122 ? -9.653 -10.582 15.052 1.00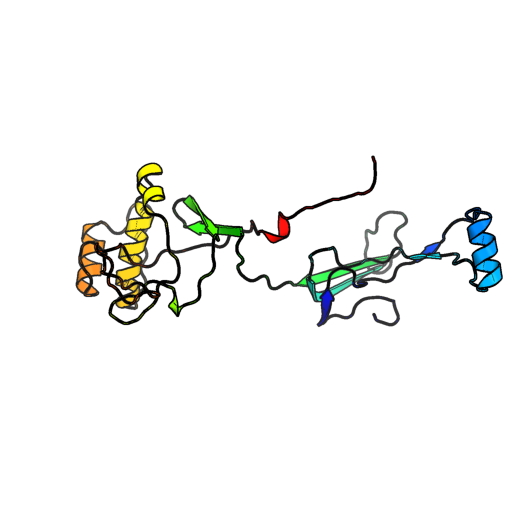 97.62 122 PRO A O 1
ATOM 944 N N . PHE A 1 123 ? -10.745 -11.975 16.448 1.00 96.88 123 PHE A N 1
ATOM 945 C CA . PHE A 1 123 ? -12.081 -11.666 15.951 1.00 96.88 123 PHE A CA 1
ATOM 946 C C . PHE A 1 123 ? -13.060 -11.341 17.083 1.00 96.88 123 PHE A C 1
ATOM 948 O O . PHE A 1 123 ? -12.864 -11.721 18.242 1.00 96.88 123 PHE A O 1
ATOM 955 N N . LEU A 1 124 ? -14.088 -10.568 16.733 1.00 94.75 124 LEU A N 1
ATOM 956 C CA . LEU A 1 124 ? -15.194 -10.181 17.607 1.00 94.75 124 LEU A CA 1
ATOM 957 C C . LEU A 1 124 ? -16.163 -11.351 17.823 1.00 94.75 124 LEU A C 1
ATOM 959 O O . LEU A 1 124 ? -16.178 -12.302 17.050 1.00 94.75 124 LEU A O 1
ATOM 963 N N . ASP A 1 125 ? -17.033 -11.262 18.832 1.00 90.94 125 ASP A N 1
ATOM 964 C CA . ASP A 1 125 ? -18.041 -12.302 19.108 1.00 90.94 125 ASP A CA 1
ATOM 965 C C . ASP A 1 125 ? -19.000 -12.562 17.921 1.00 90.94 125 ASP A C 1
ATOM 967 O O . ASP A 1 125 ? -19.594 -13.634 17.830 1.00 90.94 125 ASP A O 1
ATOM 971 N N . ASP A 1 126 ? -19.138 -11.610 16.989 1.00 90.50 126 ASP A N 1
ATOM 972 C CA . ASP A 1 126 ? -19.922 -11.767 15.756 1.00 90.50 126 ASP A CA 1
ATOM 973 C C . ASP A 1 126 ? -19.164 -12.478 14.614 1.00 90.50 126 ASP A C 1
ATOM 975 O O . ASP A 1 126 ? -19.704 -12.645 13.521 1.00 90.50 126 ASP A O 1
ATOM 979 N N . GLY A 1 127 ? -17.923 -12.910 14.862 1.00 92.44 127 GLY A N 1
ATOM 980 C CA . GLY A 1 127 ? -17.054 -13.569 13.889 1.00 92.44 127 GLY A CA 1
ATOM 981 C C . GLY A 1 127 ? -16.243 -12.612 13.015 1.00 92.44 127 GLY A C 1
ATOM 982 O O . GLY A 1 127 ? -15.450 -13.073 12.196 1.00 92.44 127 GLY A O 1
ATOM 983 N N . THR A 1 128 ? -16.405 -11.293 13.162 1.00 94.00 128 THR A N 1
ATOM 984 C CA . THR A 1 128 ? -15.671 -10.314 12.351 1.00 94.00 128 THR A CA 1
ATOM 985 C C . THR A 1 128 ? -14.201 -10.256 12.780 1.00 94.00 128 THR A C 1
ATOM 987 O O . THR A 1 128 ? -13.925 -9.879 13.924 1.00 94.00 128 THR A O 1
ATOM 990 N N . PRO A 1 129 ? -13.236 -10.570 11.896 1.00 96.62 129 PRO A N 1
ATOM 991 C CA . PRO A 1 129 ? -11.819 -10.442 12.213 1.00 96.62 129 PRO A CA 1
ATOM 992 C C . PRO A 1 129 ? -11.370 -8.983 12.184 1.00 96.62 129 PRO A C 1
ATOM 994 O O . PRO A 1 129 ? -11.934 -8.143 11.478 1.00 96.62 129 PRO A O 1
ATOM 997 N N . LEU A 1 130 ? -10.327 -8.682 12.953 1.00 95.56 130 LEU A N 1
ATOM 998 C CA . LEU A 1 130 ? -9.685 -7.374 12.931 1.00 95.56 130 LEU A CA 1
ATOM 999 C C . LEU A 1 130 ? -8.781 -7.216 11.702 1.00 95.56 130 LEU A C 1
ATOM 1001 O O . LEU A 1 130 ? -8.168 -8.175 11.245 1.00 95.56 130 LEU A O 1
ATOM 1005 N N . ASP A 1 131 ? -8.643 -5.981 11.215 1.00 95.75 131 ASP A N 1
ATOM 1006 C CA . ASP A 1 131 ? -7.796 -5.668 10.054 1.00 95.75 131 ASP A CA 1
ATOM 1007 C C . ASP A 1 131 ? -6.348 -5.320 10.447 1.00 95.75 131 ASP A C 1
ATOM 1009 O O . ASP A 1 131 ? -5.392 -5.690 9.765 1.00 95.75 131 ASP A O 1
ATOM 1013 N N . ILE A 1 132 ? -6.164 -4.563 11.538 1.00 95.94 132 ILE A N 1
ATOM 1014 C CA . ILE A 1 132 ? -4.862 -4.036 11.973 1.00 95.94 132 ILE A CA 1
ATOM 1015 C C . ILE A 1 132 ? -4.744 -4.151 13.493 1.00 95.94 132 ILE A C 1
ATOM 1017 O O . ILE A 1 132 ? -5.619 -3.702 14.229 1.00 95.94 132 ILE A O 1
ATOM 1021 N N . LEU A 1 133 ? -3.613 -4.683 13.963 1.00 95.69 133 LEU A N 1
ATOM 1022 C CA . LEU A 1 133 ? -3.252 -4.724 15.380 1.00 95.69 133 LEU A CA 1
ATOM 1023 C C . LEU A 1 133 ? -2.198 -3.656 15.684 1.00 95.69 133 LEU A C 1
ATOM 1025 O O . LEU A 1 133 ? -1.151 -3.595 15.035 1.00 95.69 133 LEU A O 1
ATOM 1029 N N . LEU A 1 134 ? -2.465 -2.815 16.684 1.00 95.00 134 LEU A N 1
ATOM 1030 C CA . LEU A 1 134 ? -1.568 -1.740 17.110 1.00 95.00 134 LEU A CA 1
ATOM 1031 C C . LEU A 1 134 ? -1.082 -1.972 18.538 1.00 95.00 134 LEU A C 1
ATOM 1033 O O . LEU A 1 134 ? -1.819 -2.453 19.393 1.00 95.00 134 LEU A O 1
ATOM 1037 N N . ASN A 1 135 ? 0.165 -1.587 18.808 1.00 94.50 135 ASN A N 1
ATOM 1038 C CA . ASN A 1 135 ? 0.732 -1.681 20.148 1.00 94.50 135 ASN A CA 1
ATOM 1039 C C . ASN A 1 135 ? 0.201 -0.538 21.043 1.00 94.50 135 ASN A C 1
ATOM 1041 O O . ASN A 1 135 ? 0.488 0.630 20.745 1.00 94.50 135 ASN A O 1
ATOM 1045 N N . PRO A 1 136 ? -0.487 -0.839 22.163 1.00 93.75 136 PRO A N 1
ATOM 1046 C CA . PRO A 1 136 ? -1.054 0.182 23.043 1.00 93.75 136 PRO A CA 1
ATOM 1047 C C . PRO A 1 136 ? 0.010 1.042 23.738 1.00 93.75 136 PRO A C 1
ATOM 1049 O O . PRO A 1 136 ? -0.241 2.209 24.027 1.00 93.75 136 PRO A O 1
ATOM 1052 N N . LEU A 1 137 ? 1.231 0.532 23.945 1.00 93.81 137 LEU A N 1
ATOM 1053 C CA . LEU A 1 137 ? 2.312 1.259 24.632 1.00 93.81 137 LEU A CA 1
ATOM 1054 C C . LEU A 1 137 ? 2.750 2.536 23.889 1.00 93.81 137 LEU A C 1
ATOM 1056 O O . LEU A 1 137 ? 3.360 3.442 24.465 1.00 93.81 137 LEU A O 1
ATOM 1060 N N . GLY A 1 138 ? 2.431 2.625 22.595 1.00 91.00 138 GLY A N 1
ATOM 1061 C CA . GLY A 1 138 ? 2.741 3.784 21.768 1.00 91.00 138 GLY A CA 1
ATOM 1062 C C . GLY A 1 138 ? 1.881 5.017 22.044 1.00 91.00 138 GLY A C 1
ATOM 1063 O O . GLY A 1 138 ? 2.268 6.091 21.576 1.00 91.00 138 GLY A O 1
ATOM 1064 N N . VAL A 1 139 ? 0.757 4.868 22.760 1.00 94.12 139 VAL A N 1
ATOM 1065 C CA . VAL A 1 139 ? -0.193 5.954 23.047 1.00 94.12 139 VAL A CA 1
ATOM 1066 C C . VAL A 1 139 ? 0.205 6.750 24.297 1.00 94.12 139 VAL A C 1
ATOM 1068 O O . VAL A 1 139 ? 0.387 7.962 24.168 1.00 94.12 139 VAL A O 1
ATOM 1071 N N . PRO A 1 140 ? 0.428 6.133 25.482 1.00 93.06 140 PRO A N 1
ATOM 1072 C CA . PRO A 1 140 ? 0.733 6.893 26.696 1.00 93.06 140 PRO A CA 1
ATOM 1073 C C . PRO A 1 140 ? 2.047 7.668 26.584 1.00 93.06 140 PRO A C 1
ATOM 1075 O O . PRO A 1 140 ? 2.127 8.824 26.981 1.00 93.06 140 PRO A O 1
ATOM 1078 N N . SER A 1 141 ? 3.061 7.054 25.968 1.00 92.12 141 SER A N 1
ATOM 1079 C CA . SER A 1 141 ? 4.394 7.650 25.802 1.00 92.12 141 SER A CA 1
ATOM 1080 C C . SER A 1 141 ? 4.415 8.881 24.892 1.00 92.12 141 SER A C 1
ATOM 1082 O O . SER A 1 141 ? 5.279 9.739 25.046 1.00 92.12 141 SER A O 1
ATOM 1084 N N . ARG A 1 142 ? 3.481 8.981 23.938 1.00 91.19 142 ARG A N 1
ATOM 1085 C CA . ARG A 1 142 ? 3.402 10.092 22.973 1.00 91.19 142 ARG A CA 1
ATOM 1086 C C . ARG A 1 142 ? 2.283 11.084 23.274 1.00 91.19 142 ARG A C 1
ATOM 1088 O O . ARG A 1 142 ? 2.170 12.082 22.568 1.00 91.19 142 ARG A O 1
ATOM 1095 N N . MET A 1 143 ? 1.456 10.798 24.280 1.00 94.44 143 MET A N 1
ATOM 1096 C CA . MET A 1 143 ? 0.284 11.584 24.681 1.00 94.44 143 MET A CA 1
ATOM 1097 C C . MET A 1 143 ? -0.671 11.936 23.526 1.00 94.44 143 MET A C 1
ATOM 1099 O O . MET A 1 143 ? -1.369 12.946 23.557 1.00 94.44 143 MET A O 1
ATOM 1103 N N . ASN A 1 144 ? -0.744 11.093 22.496 1.00 93.75 144 ASN A N 1
ATOM 1104 C CA . ASN A 1 144 ? -1.632 11.281 21.349 1.00 93.75 144 ASN A CA 1
ATOM 1105 C C . ASN A 1 144 ? -2.958 10.530 21.551 1.00 93.75 144 ASN A C 1
ATOM 1107 O O . ASN A 1 144 ? -3.325 9.641 20.779 1.00 93.75 144 ASN A O 1
ATOM 1111 N N . ILE A 1 145 ? -3.675 10.914 22.610 1.00 93.56 145 ILE A N 1
ATOM 1112 C CA . ILE A 1 145 ? -4.935 10.297 23.066 1.00 93.56 145 ILE A CA 1
ATOM 1113 C C . ILE A 1 145 ? -6.044 10.398 22.011 1.00 93.56 145 ILE A C 1
ATOM 1115 O O . ILE A 1 145 ? -6.889 9.511 21.928 1.00 93.56 145 ILE A O 1
ATOM 1119 N N . GLY A 1 146 ? -6.006 11.421 21.150 1.00 94.75 146 GLY A N 1
ATOM 1120 C CA . GLY A 1 146 ? -7.001 11.622 20.092 1.00 94.75 146 GLY A CA 1
ATOM 1121 C C . GLY A 1 146 ? -7.213 10.403 19.187 1.00 94.75 146 GLY A C 1
ATOM 1122 O O . GLY A 1 146 ? -8.331 10.185 18.740 1.00 94.75 146 GLY A O 1
ATOM 1123 N N . GLN A 1 147 ? -6.195 9.554 19.001 1.00 95.69 147 GLN A N 1
ATOM 1124 C CA . GLN A 1 147 ? -6.345 8.321 18.220 1.00 95.69 147 GLN A CA 1
ATOM 1125 C C . GLN A 1 147 ? -7.291 7.308 18.888 1.00 95.69 147 GLN A C 1
ATOM 1127 O O . GLN A 1 147 ? -7.966 6.554 18.203 1.00 95.69 147 GLN A O 1
ATOM 1132 N N . VAL A 1 148 ? -7.350 7.279 20.224 1.00 95.25 148 VAL A N 1
ATOM 1133 C CA . VAL A 1 148 ? -8.250 6.389 20.973 1.00 95.25 148 VAL A CA 1
ATOM 1134 C C . VAL A 1 148 ? -9.681 6.914 20.885 1.00 95.25 148 VAL A C 1
ATOM 1136 O O . VAL A 1 148 ? -10.605 6.142 20.651 1.00 95.25 148 VAL A O 1
ATOM 1139 N N . LEU A 1 149 ? -9.852 8.237 20.987 1.00 95.44 149 LEU A N 1
ATOM 1140 C CA . LEU A 1 149 ? -11.149 8.889 20.792 1.00 95.44 149 LEU A CA 1
ATOM 1141 C C . LEU A 1 149 ? -11.687 8.643 19.373 1.00 95.44 149 LEU A C 1
ATOM 1143 O O . LEU A 1 149 ? -12.856 8.306 19.211 1.00 95.44 149 LEU A O 1
ATOM 1147 N N . GLU A 1 150 ? -10.818 8.737 18.359 1.00 96.19 150 GLU A N 1
ATOM 1148 C CA . GLU A 1 150 ? -11.143 8.402 16.969 1.00 96.19 150 GLU A CA 1
ATOM 1149 C C . GLU A 1 150 ? -11.609 6.946 16.835 1.00 96.19 150 GLU A C 1
ATOM 1151 O O . GLU A 1 150 ? -12.640 6.700 16.215 1.00 96.19 150 GLU A O 1
ATOM 1156 N N . VAL A 1 151 ? -10.887 5.998 17.444 1.00 95.94 151 VAL A N 1
ATOM 1157 C CA . VAL A 1 151 ? -11.218 4.564 17.403 1.00 95.94 151 VAL A CA 1
ATOM 1158 C C . VAL A 1 151 ? -12.615 4.299 17.955 1.00 95.94 151 VAL A C 1
ATOM 1160 O O . VAL A 1 151 ? -13.408 3.639 17.283 1.00 95.94 151 VAL A O 1
ATOM 1163 N N . HIS A 1 152 ? -12.931 4.830 19.139 1.00 96.50 152 HIS A N 1
ATOM 1164 C CA . HIS A 1 152 ? -14.228 4.634 19.791 1.00 96.50 152 HIS A CA 1
ATOM 1165 C C . HIS A 1 152 ? -15.375 5.249 18.986 1.00 96.50 152 HIS A C 1
ATOM 1167 O O . HIS A 1 152 ? -16.371 4.585 18.698 1.00 96.50 152 HIS A O 1
ATOM 1173 N N . LEU A 1 153 ? -15.214 6.506 18.571 1.00 95.75 153 LEU A N 1
ATOM 1174 C CA . LEU A 1 153 ? -16.234 7.213 17.808 1.00 95.75 153 LEU A CA 1
ATOM 1175 C C . LEU A 1 153 ? -16.457 6.552 16.441 1.00 95.75 153 LEU A C 1
ATOM 1177 O O . LEU A 1 153 ? -17.591 6.311 16.032 1.00 95.75 153 LEU A O 1
ATOM 1181 N N . GLY A 1 154 ? -15.375 6.180 15.756 1.00 95.56 154 GLY A N 1
ATOM 1182 C CA . GLY A 1 154 ? -15.439 5.452 14.494 1.00 95.56 154 GLY A CA 1
ATOM 1183 C C . GLY A 1 154 ? -16.118 4.087 14.630 1.00 95.56 154 GLY A C 1
ATOM 1184 O O . GLY A 1 154 ? -16.817 3.659 13.711 1.00 95.56 154 GLY A O 1
ATOM 1185 N N . PHE A 1 155 ? -15.962 3.414 15.774 1.00 94.88 155 PHE A N 1
ATOM 1186 C CA . PHE A 1 155 ? -16.608 2.129 16.036 1.00 94.88 155 PHE A CA 1
ATOM 1187 C C . PHE A 1 155 ? -18.127 2.249 16.152 1.00 94.88 155 PHE A C 1
ATOM 1189 O O . PHE A 1 155 ? -18.852 1.520 15.469 1.00 94.88 155 PHE A O 1
ATOM 1196 N N . ALA A 1 156 ? -18.600 3.210 16.952 1.00 95.81 156 ALA A N 1
ATOM 1197 C CA . ALA A 1 156 ? -20.022 3.496 17.118 1.00 95.81 156 ALA A CA 1
ATOM 1198 C C . ALA A 1 156 ? -20.680 3.845 15.774 1.00 95.81 156 ALA A C 1
ATOM 1200 O O . ALA A 1 156 ? -21.613 3.176 15.326 1.00 95.81 156 ALA A O 1
ATOM 1201 N N . TYR A 1 157 ? -20.128 4.830 15.063 1.00 95.62 157 TYR A N 1
ATOM 1202 C CA . TYR A 1 157 ? -20.715 5.328 13.818 1.00 95.62 157 TYR A CA 1
ATOM 1203 C C . TYR A 1 157 ? -20.635 4.324 12.657 1.00 95.62 157 TYR A C 1
ATOM 1205 O O . TYR A 1 157 ? -21.527 4.308 11.806 1.00 95.62 157 TYR A O 1
ATOM 1213 N N . ARG A 1 158 ? -19.645 3.413 12.648 1.00 93.62 158 ARG A N 1
ATOM 1214 C CA . ARG A 1 158 ? -19.623 2.275 11.708 1.00 93.62 158 ARG A CA 1
ATOM 1215 C C . ARG A 1 158 ? -20.824 1.354 11.912 1.00 93.62 158 ARG A C 1
ATOM 1217 O O . ARG A 1 158 ? -21.392 0.898 10.924 1.00 93.62 158 ARG A O 1
ATOM 1224 N N . LYS A 1 159 ? -21.207 1.076 13.162 1.00 93.38 159 LYS A N 1
ATOM 1225 C CA . LYS A 1 159 ? -22.356 0.213 13.478 1.00 93.38 159 LYS A CA 1
ATOM 1226 C C . LYS A 1 159 ? -23.687 0.900 13.181 1.00 93.38 159 LYS A C 1
ATOM 1228 O O . LYS A 1 159 ? -24.578 0.259 12.634 1.00 93.38 159 LYS A O 1
ATOM 1233 N N . LEU A 1 160 ? -23.787 2.195 13.482 1.00 94.06 160 LEU A N 1
ATOM 1234 C CA . LEU A 1 160 ? -24.970 3.015 13.199 1.00 94.06 160 LEU A CA 1
ATOM 1235 C C . LEU A 1 160 ? -25.148 3.319 11.700 1.00 94.06 160 LEU A C 1
ATOM 1237 O O . LEU A 1 160 ? -26.217 3.761 11.284 1.00 94.06 160 LEU A O 1
ATOM 1241 N N . GLY A 1 161 ? -24.116 3.101 10.876 1.00 94.06 161 GLY A N 1
ATOM 1242 C CA . GLY A 1 161 ? -24.156 3.388 9.439 1.00 94.06 161 GLY A CA 1
ATOM 1243 C C . GLY A 1 161 ? -24.203 4.886 9.119 1.00 94.06 161 GLY A C 1
ATOM 1244 O O . GLY A 1 161 ? -24.647 5.277 8.040 1.00 94.06 161 GLY A O 1
ATOM 1245 N N . GLN A 1 162 ? -23.755 5.729 10.050 1.00 92.69 162 GLN A N 1
ATOM 1246 C CA . GLN A 1 162 ? -23.812 7.183 9.943 1.00 92.69 162 GLN A CA 1
ATOM 1247 C C . GLN A 1 162 ? -22.417 7.778 9.738 1.00 92.69 162 GLN A C 1
ATOM 1249 O O . GLN A 1 162 ? -21.400 7.218 10.146 1.00 92.69 162 GLN A O 1
ATOM 1254 N N . LYS A 1 163 ? -22.361 8.944 9.090 1.00 91.00 163 LYS A N 1
ATOM 1255 C CA . LYS A 1 163 ? -21.125 9.721 8.951 1.00 91.00 163 LYS A CA 1
ATOM 1256 C C . LYS A 1 163 ? -21.064 10.765 10.055 1.00 91.00 163 LYS A C 1
ATOM 1258 O O . LYS A 1 163 ? -22.067 11.408 10.338 1.00 91.00 163 LYS A O 1
ATOM 1263 N N . ILE A 1 164 ? -19.871 10.976 10.596 1.00 93.00 164 ILE A N 1
ATOM 1264 C CA . ILE A 1 164 ? -19.604 11.996 11.607 1.00 93.00 164 ILE A CA 1
ATOM 1265 C C . ILE A 1 164 ? -18.519 12.961 11.132 1.00 93.00 164 ILE A C 1
ATOM 1267 O O . ILE A 1 164 ? -17.579 12.574 10.434 1.00 93.00 164 ILE A O 1
ATOM 1271 N N . ALA A 1 165 ? -18.650 14.220 11.536 1.00 94.50 165 ALA A N 1
ATOM 1272 C CA . ALA A 1 165 ? -17.611 15.228 11.440 1.00 94.50 165 ALA A CA 1
ATOM 1273 C C . ALA A 1 165 ? -17.360 15.810 12.834 1.00 94.50 165 ALA A C 1
ATOM 1275 O O . ALA A 1 165 ? -18.300 16.193 13.522 1.00 94.50 165 ALA A O 1
ATOM 1276 N N . THR A 1 166 ? -16.092 15.886 13.236 1.00 95.25 166 THR A N 1
ATOM 1277 C CA . THR A 1 166 ? -15.669 16.539 14.481 1.00 95.25 166 THR A CA 1
ATOM 1278 C C . THR A 1 166 ? -14.817 17.758 14.113 1.00 95.25 166 THR A C 1
ATOM 1280 O O . THR A 1 166 ? -13.662 17.576 13.703 1.00 95.25 166 THR A O 1
ATOM 1283 N N . PRO A 1 167 ? -15.360 18.985 14.175 1.00 95.75 167 PRO A N 1
ATOM 1284 C CA . PRO A 1 167 ? -14.593 20.197 13.918 1.00 95.75 167 PRO A CA 1
ATOM 1285 C C . PRO A 1 167 ? -13.344 20.299 14.797 1.00 95.75 167 PRO A C 1
ATOM 1287 O O . PRO A 1 167 ? -13.278 19.767 15.907 1.00 95.75 167 PRO A O 1
ATOM 1290 N N . VAL A 1 168 ? -12.328 20.997 14.294 1.00 93.56 168 VAL A N 1
ATOM 1291 C CA . VAL A 1 168 ? -11.115 21.255 15.074 1.00 93.56 168 VAL A CA 1
ATOM 1292 C C . VAL A 1 168 ? -11.468 22.254 16.178 1.00 93.56 168 VAL A C 1
ATOM 1294 O O . VAL A 1 168 ? -11.990 23.321 15.880 1.00 93.56 168 VAL A O 1
ATOM 1297 N N . PHE A 1 169 ? -11.172 21.904 17.432 1.00 92.44 169 PHE A N 1
ATOM 1298 C CA . PHE A 1 169 ? -11.459 22.682 18.654 1.00 92.44 169 PHE A CA 1
ATOM 1299 C C . PHE A 1 169 ? -12.930 22.795 19.091 1.00 92.44 169 PHE A C 1
ATOM 1301 O O . PHE A 1 169 ? -13.169 23.299 20.182 1.00 92.44 169 PHE A O 1
ATOM 1308 N N . ASP A 1 170 ? -13.877 22.274 18.312 1.00 93.62 170 ASP A N 1
ATOM 1309 C CA . ASP A 1 170 ? -15.313 22.217 18.645 1.00 93.62 170 ASP A CA 1
ATOM 1310 C C . ASP A 1 170 ? -15.885 20.849 18.229 1.00 93.62 170 ASP A C 1
ATOM 1312 O O . ASP A 1 170 ? -16.796 20.725 17.414 1.00 93.62 170 ASP A O 1
ATOM 1316 N N . GLY A 1 171 ? -15.195 19.791 18.661 1.00 93.25 171 GLY A N 1
ATOM 1317 C CA . GLY A 1 171 ? -15.485 18.407 18.292 1.00 93.25 171 GLY A CA 1
ATOM 1318 C C . GLY A 1 171 ? -16.288 17.665 19.356 1.00 93.25 171 GLY A C 1
ATOM 1319 O O . GLY A 1 171 ? -16.567 18.197 20.424 1.00 93.25 171 GLY A O 1
ATOM 1320 N N . ALA A 1 172 ? -16.598 16.397 19.074 1.00 93.44 172 ALA A N 1
ATOM 1321 C CA . ALA A 1 172 ? -17.271 15.517 20.025 1.00 93.44 172 ALA A CA 1
ATOM 1322 C C . ALA A 1 172 ? -16.490 15.408 21.345 1.00 93.44 172 ALA A C 1
ATOM 1324 O O . ALA A 1 172 ? -15.276 15.161 21.349 1.00 93.44 172 ALA A O 1
ATOM 1325 N N . HIS A 1 173 ? -17.201 15.559 22.457 1.00 94.00 173 HIS A N 1
ATOM 1326 C CA . HIS A 1 173 ? -16.679 15.346 23.797 1.00 94.00 173 HIS A CA 1
ATOM 1327 C C . HIS A 1 173 ? -16.765 13.869 24.197 1.00 94.00 173 HIS A C 1
ATOM 1329 O O . HIS A 1 173 ? -17.401 13.043 23.544 1.00 94.00 173 HIS A O 1
ATOM 1335 N N . GLU A 1 174 ? -16.111 13.513 25.303 1.00 92.88 174 GLU A N 1
ATOM 1336 C CA . GLU A 1 174 ? -16.110 12.135 25.805 1.00 92.88 174 GLU A CA 1
ATOM 1337 C C . GLU A 1 174 ? -17.522 11.630 26.146 1.00 92.88 174 GLU A C 1
ATOM 1339 O O . GLU A 1 174 ? -17.823 10.462 25.907 1.00 92.88 174 GLU A O 1
ATOM 1344 N N . SER A 1 175 ? -18.397 12.508 26.650 1.00 94.75 175 SER A N 1
ATOM 1345 C CA . SER A 1 175 ? -19.814 12.205 26.893 1.00 94.75 175 SER A CA 1
ATOM 1346 C C . SER A 1 175 ? -20.515 11.719 25.630 1.00 94.75 175 SER A C 1
ATOM 1348 O O . SER A 1 175 ? -21.183 10.688 25.657 1.00 94.75 175 SER A O 1
ATOM 1350 N N . ASP A 1 176 ? -20.287 12.418 24.523 1.00 94.56 176 ASP A N 1
ATOM 1351 C CA . ASP A 1 176 ? -20.951 12.172 23.245 1.00 94.56 176 ASP A CA 1
ATOM 1352 C C . ASP A 1 176 ? -20.456 10.854 22.637 1.00 94.56 176 ASP A C 1
ATOM 1354 O O . ASP A 1 176 ? -21.223 10.093 22.051 1.00 94.56 176 ASP A O 1
ATOM 1358 N N . ILE A 1 177 ? -19.167 10.538 22.824 1.00 95.25 177 ILE A N 1
ATOM 1359 C CA . ILE A 1 177 ? -18.582 9.256 22.409 1.00 95.25 177 ILE A CA 1
ATOM 1360 C C . ILE A 1 177 ? -19.217 8.100 23.193 1.00 95.25 177 ILE A C 1
ATOM 1362 O O . ILE A 1 177 ? -19.567 7.081 22.597 1.00 95.25 177 ILE A O 1
ATOM 1366 N N . ARG A 1 178 ? -19.373 8.239 24.517 1.00 95.81 178 ARG A N 1
ATOM 1367 C CA . ARG A 1 178 ? -20.001 7.202 25.356 1.00 95.81 178 ARG A CA 1
ATOM 1368 C C . ARG A 1 178 ? -21.469 6.998 24.994 1.00 95.81 178 ARG A C 1
ATOM 1370 O O . ARG A 1 178 ? -21.912 5.856 24.903 1.00 95.81 178 ARG A O 1
ATOM 1377 N N . GLU A 1 179 ? -22.202 8.082 24.749 1.00 95.44 179 GLU A N 1
ATOM 1378 C CA . GLU A 1 179 ? -23.592 8.024 24.293 1.00 95.44 179 GLU A CA 1
ATOM 1379 C C . GLU A 1 179 ? -23.704 7.325 22.934 1.00 95.44 179 GLU A C 1
ATOM 1381 O O . GLU A 1 179 ? -24.493 6.393 22.796 1.00 95.44 179 GLU A O 1
ATOM 1386 N N . ALA A 1 180 ? -22.839 7.672 21.976 1.00 95.69 180 ALA A N 1
ATOM 1387 C CA . ALA A 1 180 ? -22.806 7.025 20.667 1.00 95.69 180 ALA A CA 1
ATOM 1388 C C . ALA A 1 180 ? -22.468 5.525 20.758 1.00 95.69 180 ALA A C 1
ATOM 1390 O O . ALA A 1 180 ? -23.071 4.707 20.062 1.00 95.69 180 ALA A O 1
ATOM 1391 N N . LEU A 1 181 ? -21.521 5.134 21.620 1.00 96.25 181 LEU A N 1
ATOM 1392 C CA . LEU A 1 181 ? -21.203 3.721 21.865 1.00 96.25 181 LEU A CA 1
ATOM 1393 C C . LEU A 1 181 ? -22.405 2.969 22.440 1.00 96.25 181 LEU A C 1
ATOM 1395 O O . LEU A 1 181 ? -22.712 1.866 21.988 1.00 96.25 181 LEU A O 1
ATOM 1399 N N . LYS A 1 182 ? -23.109 3.584 23.391 1.00 96.12 182 LYS A N 1
ATOM 1400 C CA . LYS A 1 182 ? -24.309 3.018 24.007 1.00 96.12 182 LYS A CA 1
ATOM 1401 C C . LYS A 1 182 ? -25.456 2.878 23.009 1.00 96.12 182 LYS A C 1
ATOM 1403 O O . LYS A 1 182 ? -26.098 1.831 22.978 1.00 96.12 182 LYS A O 1
ATOM 1408 N N . GLU A 1 183 ? -25.684 3.888 22.173 1.00 95.06 183 GLU A N 1
ATOM 1409 C CA . GLU A 1 183 ? -26.668 3.847 21.084 1.00 95.06 183 GLU A CA 1
ATOM 1410 C C . GLU A 1 183 ? -26.344 2.729 20.081 1.00 95.06 183 GLU A C 1
ATOM 1412 O O . GLU A 1 183 ? -27.233 2.001 19.640 1.00 95.06 183 GLU A O 1
ATOM 1417 N N . ALA A 1 184 ? -25.058 2.523 19.783 1.00 93.88 184 ALA A N 1
ATOM 1418 C CA . ALA A 1 184 ? -24.580 1.440 18.927 1.00 93.88 184 ALA A CA 1
ATOM 1419 C C . ALA A 1 184 ? -24.642 0.039 19.577 1.00 93.88 184 ALA A C 1
ATOM 1421 O O . ALA A 1 184 ? -24.377 -0.957 18.898 1.00 93.88 184 ALA A O 1
ATOM 1422 N N . GLY A 1 185 ? -24.988 -0.056 20.867 1.00 93.19 185 GLY A N 1
ATOM 1423 C CA . GLY A 1 185 ? -25.044 -1.311 21.620 1.00 93.19 185 GLY A CA 1
ATOM 1424 C C . GLY A 1 185 ? -23.678 -1.848 22.061 1.00 93.19 185 GLY A C 1
ATOM 1425 O O . GLY A 1 185 ? -23.557 -3.038 22.350 1.00 93.19 185 GLY A O 1
ATOM 1426 N N . TYR A 1 186 ? -22.649 -1.000 22.100 1.00 93.88 186 TYR A N 1
ATOM 1427 C CA . TYR A 1 186 ? -21.320 -1.339 22.606 1.00 93.88 186 TYR A CA 1
ATOM 1428 C C . TYR A 1 186 ? -21.134 -0.910 24.065 1.00 93.88 186 TYR A C 1
ATOM 1430 O O . TYR A 1 186 ? -21.908 -0.129 24.619 1.00 93.88 186 TYR A O 1
ATOM 1438 N N . SER A 1 187 ? -20.073 -1.422 24.693 1.00 93.69 187 SER A N 1
ATOM 1439 C CA . SER A 1 187 ? -19.647 -0.965 26.017 1.00 93.69 187 SER A CA 1
ATOM 1440 C C . SER A 1 187 ? -19.250 0.513 25.980 1.00 93.69 187 SER A C 1
ATOM 1442 O O . SER A 1 187 ? -18.570 0.952 25.051 1.00 93.69 187 SER A O 1
ATOM 1444 N N . GLU A 1 188 ? -19.618 1.270 27.019 1.00 92.81 188 GLU A N 1
ATOM 1445 C CA . GLU A 1 188 ? -19.290 2.699 27.144 1.00 92.81 188 GLU A CA 1
ATOM 1446 C C . GLU A 1 188 ? -17.770 2.954 27.207 1.00 92.81 188 GLU A C 1
ATOM 1448 O O . GLU A 1 188 ? -17.312 4.048 26.883 1.00 92.81 188 GLU A O 1
ATOM 1453 N N . ASP A 1 189 ? -16.967 1.950 27.585 1.00 92.19 189 ASP A N 1
ATOM 1454 C CA . ASP A 1 189 ? -15.500 2.037 27.596 1.00 92.19 189 ASP A CA 1
ATOM 1455 C C . ASP A 1 189 ? -14.841 1.731 26.236 1.00 92.19 189 ASP A C 1
ATOM 1457 O O . ASP A 1 189 ? -13.616 1.818 26.121 1.00 92.19 189 ASP A O 1
ATOM 1461 N N . GLY A 1 190 ? -15.635 1.388 25.213 1.00 90.81 190 GLY A N 1
ATOM 1462 C CA . GLY A 1 190 ? -15.166 1.104 23.855 1.00 90.81 190 GLY A CA 1
ATOM 1463 C C . GLY A 1 190 ? -14.339 -0.179 23.730 1.00 90.81 190 GLY A C 1
ATOM 1464 O O . GLY A 1 190 ? -13.627 -0.365 22.738 1.00 90.81 190 GLY A O 1
ATOM 1465 N N . LYS A 1 191 ? -14.391 -1.063 24.734 1.00 95.06 191 LYS A N 1
ATOM 1466 C CA . LYS A 1 191 ? -13.658 -2.329 24.726 1.00 95.06 191 LYS A CA 1
ATOM 1467 C C . LYS A 1 191 ? -14.564 -3.507 24.401 1.00 95.06 191 LYS A C 1
ATOM 1469 O O . LYS A 1 191 ? -15.776 -3.484 24.607 1.00 95.06 191 LYS A O 1
ATOM 1474 N N . SER A 1 192 ? -13.961 -4.565 23.879 1.00 94.31 192 SER A N 1
ATOM 1475 C CA . SER A 1 192 ? -14.634 -5.822 23.559 1.00 94.31 192 SER A CA 1
ATOM 1476 C C . SER A 1 192 ? -13.745 -7.000 23.936 1.00 94.31 192 SER A C 1
ATOM 1478 O O . SER A 1 192 ? -12.516 -6.901 23.903 1.00 94.31 192 SER A O 1
ATOM 1480 N N . ILE A 1 193 ? -14.362 -8.117 24.318 1.00 95.00 193 ILE A N 1
ATOM 1481 C CA . ILE A 1 193 ? -13.642 -9.378 24.495 1.00 95.00 193 ILE A CA 1
ATOM 1482 C C . ILE A 1 193 ? -13.421 -9.959 23.100 1.00 95.00 193 ILE A C 1
ATOM 1484 O O . ILE A 1 193 ? -14.359 -10.080 22.317 1.00 95.00 193 ILE A O 1
ATOM 1488 N N . LEU A 1 194 ? -12.169 -10.272 22.787 1.00 96.50 194 LEU A N 1
ATOM 1489 C CA . LEU A 1 194 ? -11.782 -10.868 21.514 1.00 96.50 194 LEU A CA 1
ATOM 1490 C C . LEU A 1 194 ? -11.520 -12.361 21.693 1.00 96.50 194 LEU A C 1
ATOM 1492 O O . LEU A 1 194 ? -11.207 -12.815 22.797 1.00 96.50 194 LEU A O 1
ATOM 1496 N N . THR A 1 195 ? -11.593 -13.097 20.591 1.00 97.38 195 THR A N 1
ATOM 1497 C CA . THR A 1 195 ? -11.165 -14.497 20.512 1.00 97.38 195 THR A CA 1
ATOM 1498 C C . THR A 1 195 ? -9.912 -14.590 19.648 1.00 97.38 195 THR A C 1
ATOM 1500 O O . THR A 1 195 ? -9.830 -13.925 18.613 1.00 97.38 195 THR A O 1
ATOM 1503 N N . ASP A 1 196 ? -8.917 -15.365 20.078 1.00 97.00 196 ASP A N 1
ATOM 1504 C CA . ASP A 1 196 ? -7.710 -15.640 19.297 1.00 97.00 196 ASP A CA 1
ATOM 1505 C C . ASP A 1 196 ? -8.058 -16.564 18.118 1.00 97.00 196 ASP A C 1
ATOM 1507 O O . ASP A 1 196 ? -8.600 -17.653 18.308 1.00 97.00 196 ASP A O 1
ATOM 1511 N N . GLY A 1 197 ? -7.736 -16.135 16.895 1.00 95.44 197 GLY A N 1
ATOM 1512 C CA . GLY A 1 197 ? -7.981 -16.901 15.670 1.00 95.44 197 GLY A CA 1
ATOM 1513 C C . GLY A 1 197 ? -7.238 -18.240 15.613 1.00 95.44 197 GLY A C 1
ATOM 1514 O O . GLY A 1 197 ? -7.714 -19.189 14.995 1.00 95.44 197 GLY A O 1
ATOM 1515 N N . ARG A 1 198 ? -6.101 -18.361 16.309 1.00 95.44 198 ARG A N 1
ATOM 1516 C CA . ARG A 1 198 ? -5.265 -19.572 16.270 1.00 95.44 198 ARG A CA 1
ATOM 1517 C C . ARG A 1 198 ? -5.700 -20.643 17.253 1.00 95.44 198 ARG A C 1
ATOM 1519 O O . ARG A 1 198 ? -5.633 -21.827 16.935 1.00 95.44 198 ARG A O 1
ATOM 1526 N N . THR A 1 199 ? -6.063 -20.237 18.466 1.00 96.50 199 THR A N 1
ATOM 1527 C CA . THR A 1 199 ? -6.407 -21.166 19.553 1.00 96.50 199 THR A CA 1
ATOM 1528 C C . THR A 1 199 ? -7.913 -21.315 19.731 1.00 96.50 199 THR A C 1
ATOM 1530 O O . THR A 1 199 ? -8.364 -22.338 20.238 1.00 96.50 199 THR A O 1
ATOM 1533 N N . GLY A 1 200 ? -8.698 -20.319 19.311 1.00 94.44 200 GLY A N 1
ATOM 1534 C CA . GLY A 1 200 ? -10.130 -20.236 19.589 1.00 94.44 200 GLY A CA 1
ATOM 1535 C C . GLY A 1 200 ? -10.455 -19.822 21.028 1.00 94.44 200 GLY A C 1
ATOM 1536 O O . GLY A 1 200 ? -11.624 -19.830 21.413 1.00 94.44 200 GLY A O 1
ATOM 1537 N N . GLU A 1 201 ? -9.453 -19.465 21.834 1.00 96.75 201 GLU A N 1
ATOM 1538 C CA . GLU A 1 201 ? -9.641 -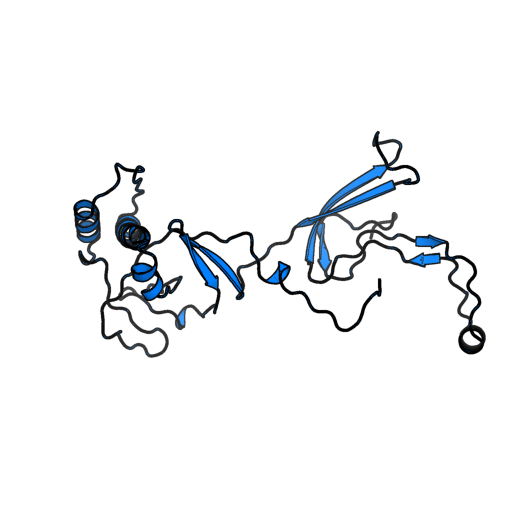19.042 23.222 1.00 96.75 201 GLU A CA 1
ATOM 1539 C C . GLU A 1 201 ? -9.912 -17.536 23.313 1.00 96.75 201 GLU A C 1
ATOM 1541 O O . GLU A 1 201 ? -9.410 -16.737 22.519 1.00 96.75 201 GLU A O 1
ATOM 1546 N N . LYS A 1 202 ? -10.718 -17.130 24.299 1.00 96.75 202 LYS A N 1
ATOM 1547 C CA . LYS A 1 202 ? -10.977 -15.711 24.569 1.00 96.75 202 LYS A CA 1
ATOM 1548 C C . LYS A 1 202 ? -9.777 -15.077 25.268 1.00 96.75 202 LYS A C 1
ATOM 1550 O O . LYS A 1 202 ? -9.178 -15.691 26.144 1.00 96.75 202 LYS A O 1
ATOM 1555 N N . PHE A 1 203 ? -9.467 -13.831 24.922 1.00 96.12 203 PHE A N 1
ATOM 1556 C CA . PHE A 1 203 ? -8.462 -13.056 25.650 1.00 96.12 203 PHE A CA 1
ATOM 1557 C C . PHE A 1 203 ? -8.939 -12.737 27.074 1.00 96.12 203 PHE A C 1
ATOM 1559 O O . PHE A 1 203 ? -10.106 -12.403 27.281 1.00 96.12 203 PHE A O 1
ATOM 1566 N N . ASP A 1 204 ? -8.014 -12.765 28.039 1.00 95.56 204 ASP A N 1
ATOM 1567 C CA . ASP A 1 204 ? -8.318 -12.562 29.465 1.00 95.56 204 ASP A CA 1
ATOM 1568 C C . ASP A 1 204 ? -8.906 -11.180 29.780 1.00 95.56 204 ASP A C 1
ATOM 1570 O O . ASP A 1 204 ? -9.716 -11.025 30.692 1.00 95.56 204 ASP A O 1
ATOM 1574 N N . ASN A 1 205 ? -8.468 -10.155 29.044 1.00 94.81 205 ASN A N 1
ATOM 1575 C CA . ASN A 1 205 ? -8.844 -8.766 29.279 1.00 94.81 205 ASN A CA 1
ATOM 1576 C C . ASN A 1 205 ? -9.568 -8.186 28.061 1.00 94.81 205 ASN A C 1
ATOM 1578 O O . ASN A 1 205 ? -9.187 -8.486 26.927 1.00 94.81 205 ASN A O 1
ATOM 1582 N N . PRO A 1 206 ? -10.558 -7.300 28.269 1.00 94.81 206 PRO A N 1
ATOM 1583 C CA . PRO A 1 206 ? -11.216 -6.607 27.174 1.00 94.81 206 PRO A CA 1
ATOM 1584 C C . PRO A 1 206 ? -10.234 -5.643 26.493 1.00 94.81 206 PRO A C 1
ATOM 1586 O O . PRO A 1 206 ? -9.478 -4.917 27.146 1.00 94.81 206 PRO A O 1
ATOM 1589 N N . ILE A 1 207 ? -10.254 -5.635 25.163 1.00 96.06 207 ILE A N 1
ATOM 1590 C CA . ILE A 1 207 ? -9.326 -4.886 24.314 1.00 96.06 207 ILE A CA 1
ATOM 1591 C C . ILE A 1 207 ? -10.100 -3.768 23.618 1.00 96.06 207 ILE A C 1
ATOM 1593 O O . ILE A 1 207 ? -11.244 -3.954 23.211 1.00 96.06 207 ILE A O 1
ATOM 1597 N N . THR A 1 208 ? -9.486 -2.594 23.478 1.00 95.88 208 THR A N 1
ATOM 1598 C CA . THR A 1 208 ? -10.067 -1.497 22.697 1.00 95.88 208 THR A CA 1
ATOM 1599 C C . THR A 1 208 ? -10.129 -1.884 21.222 1.00 95.88 208 THR A C 1
ATOM 1601 O O . THR A 1 208 ? -9.096 -2.148 20.603 1.00 95.88 208 THR A O 1
ATOM 1604 N N . VAL A 1 209 ? -11.335 -1.875 20.658 1.00 95.31 209 VAL A N 1
ATOM 1605 C CA . VAL A 1 209 ? -11.593 -2.167 19.245 1.00 95.31 209 VAL A CA 1
ATOM 1606 C C . VAL A 1 209 ? -12.319 -0.982 18.633 1.00 95.31 209 VAL A C 1
ATOM 1608 O O . VAL A 1 209 ? -13.138 -0.332 19.277 1.00 95.31 209 VAL A O 1
ATOM 1611 N N . GLY A 1 210 ? -12.017 -0.685 17.374 1.00 95.44 210 GLY A N 1
ATOM 1612 C CA . GLY A 1 210 ? -12.765 0.321 16.651 1.00 95.44 210 GLY A CA 1
ATOM 1613 C C . GLY A 1 210 ? -12.175 0.664 15.304 1.00 95.44 210 GLY A C 1
ATOM 1614 O O . GLY A 1 210 ? -11.447 -0.128 14.708 1.00 95.44 210 GLY A O 1
ATOM 1615 N N . VAL A 1 211 ? -12.520 1.848 14.809 1.00 95.44 211 VAL A N 1
ATOM 1616 C CA . VAL A 1 211 ? -12.177 2.267 13.448 1.00 95.44 211 VAL A CA 1
ATOM 1617 C C . VAL A 1 211 ? -11.281 3.490 13.508 1.00 95.44 211 VAL A C 1
ATOM 1619 O O . VAL A 1 211 ? -11.706 4.555 13.936 1.00 95.44 211 VAL A O 1
ATOM 1622 N N . MET A 1 212 ? -10.045 3.336 13.041 1.00 95.69 212 MET A N 1
ATOM 1623 C CA . MET A 1 212 ? -9.086 4.430 12.896 1.00 95.69 212 MET A CA 1
ATOM 1624 C C . MET A 1 212 ? -8.816 4.692 11.418 1.00 95.69 212 MET A C 1
ATOM 1626 O O . MET A 1 212 ? -8.682 3.753 10.630 1.00 95.69 212 MET A O 1
ATOM 1630 N N . TYR A 1 213 ? -8.664 5.958 11.039 1.00 95.69 213 TYR A N 1
ATOM 1631 C CA . TYR A 1 213 ? -8.259 6.308 9.686 1.00 95.69 213 TYR A CA 1
ATOM 1632 C C . TYR A 1 213 ? -6.741 6.167 9.506 1.00 95.69 213 TYR A C 1
ATOM 1634 O O . TYR A 1 213 ? -5.950 6.883 10.128 1.00 95.69 213 TYR A O 1
ATOM 1642 N N . PHE A 1 214 ? -6.333 5.265 8.612 1.00 94.94 214 PHE A N 1
ATOM 1643 C CA . PHE A 1 214 ? -4.930 4.991 8.301 1.00 94.94 214 PHE A CA 1
ATOM 1644 C C . PHE A 1 214 ? -4.545 5.415 6.884 1.00 94.94 214 PHE A C 1
ATOM 1646 O O . PHE A 1 214 ? -5.318 5.311 5.936 1.00 94.94 214 PHE A O 1
ATOM 1653 N N . LEU A 1 215 ? -3.300 5.861 6.748 1.00 96.62 215 LEU A N 1
ATOM 1654 C CA . LEU A 1 215 ? -2.685 6.321 5.512 1.00 96.62 215 LEU A CA 1
ATOM 1655 C C . LEU A 1 215 ? -1.464 5.459 5.185 1.00 96.62 215 LEU A C 1
ATOM 1657 O O . LEU A 1 215 ? -0.643 5.164 6.060 1.00 96.62 215 LEU A O 1
ATOM 1661 N N . LYS A 1 216 ? -1.304 5.120 3.903 1.00 96.06 216 LYS A N 1
ATOM 1662 C CA . LYS A 1 216 ? -0.048 4.595 3.358 1.00 96.06 216 LYS A CA 1
ATOM 1663 C C . LYS A 1 216 ? 0.843 5.766 2.965 1.00 96.06 216 LYS A C 1
ATOM 1665 O O . LYS A 1 216 ? 0.430 6.620 2.185 1.00 96.06 216 LYS A O 1
ATOM 1670 N N . LEU A 1 217 ? 2.054 5.828 3.512 1.00 95.62 217 LEU A N 1
ATOM 1671 C CA . LEU A 1 217 ? 3.007 6.878 3.155 1.00 95.62 217 LEU A CA 1
ATOM 1672 C C . LEU A 1 217 ? 3.768 6.497 1.879 1.00 95.62 217 LEU A C 1
ATOM 1674 O O . LEU A 1 217 ? 3.964 5.319 1.598 1.00 95.62 217 LEU A O 1
ATOM 1678 N N . HIS A 1 218 ? 4.299 7.494 1.164 1.00 93.94 218 HIS A N 1
ATOM 1679 C CA . HIS A 1 218 ? 5.165 7.293 -0.012 1.00 93.94 218 HIS A CA 1
ATOM 1680 C C . HIS A 1 218 ? 6.520 6.628 0.319 1.00 93.94 218 HIS A C 1
ATOM 1682 O O . HIS A 1 218 ? 7.372 6.464 -0.544 1.00 93.94 218 HIS A O 1
ATOM 1688 N N . HIS A 1 219 ? 6.753 6.272 1.583 1.00 93.06 219 HIS A N 1
ATOM 1689 C CA . HIS A 1 219 ? 7.938 5.555 2.025 1.00 93.06 219 HIS A CA 1
ATOM 1690 C C . HIS A 1 219 ? 7.719 4.049 1.868 1.00 93.06 219 HIS A C 1
ATOM 1692 O O . HIS A 1 219 ? 7.401 3.367 2.847 1.00 93.06 219 HIS A O 1
ATOM 1698 N N . LEU A 1 220 ? 7.891 3.569 0.641 1.00 93.38 220 LEU A N 1
ATOM 1699 C CA . LEU A 1 220 ? 7.798 2.154 0.302 1.00 93.38 220 LEU A CA 1
ATOM 1700 C C . LEU A 1 220 ? 9.115 1.442 0.603 1.00 93.38 220 LEU A C 1
ATOM 1702 O O . LEU A 1 220 ? 10.185 2.056 0.564 1.00 93.38 220 LEU A O 1
ATOM 1706 N N . VAL A 1 221 ? 9.032 0.158 0.942 1.00 93.19 221 VAL A N 1
ATOM 1707 C CA . VAL A 1 221 ? 10.230 -0.647 1.221 1.00 93.19 221 VAL A CA 1
ATOM 1708 C C . VAL A 1 221 ? 11.062 -0.875 -0.039 1.00 93.19 221 VAL A C 1
ATOM 1710 O O . VAL A 1 221 ? 12.280 -0.724 0.015 1.00 93.19 221 VAL A O 1
ATOM 1713 N N . ASP A 1 222 ? 10.407 -1.143 -1.169 1.00 87.75 222 ASP A N 1
ATOM 1714 C CA . ASP A 1 222 ? 11.062 -1.478 -2.439 1.00 87.75 222 ASP A CA 1
ATOM 1715 C C . ASP A 1 222 ? 12.003 -0.357 -2.914 1.00 87.75 222 ASP A C 1
ATOM 1717 O O . ASP A 1 222 ? 13.096 -0.633 -3.396 1.00 87.75 222 ASP A O 1
ATOM 1721 N N . ASP A 1 223 ? 11.644 0.908 -2.663 1.00 88.69 223 ASP A N 1
ATOM 1722 C CA . ASP A 1 223 ? 12.459 2.081 -3.024 1.00 88.69 223 ASP A CA 1
ATOM 1723 C C . ASP A 1 223 ? 13.690 2.274 -2.123 1.00 88.69 223 ASP A C 1
ATOM 1725 O O . ASP A 1 223 ? 14.568 3.090 -2.409 1.00 88.69 223 ASP A O 1
ATOM 1729 N N . LYS A 1 224 ? 13.737 1.581 -0.982 1.00 90.31 224 LYS A N 1
ATOM 1730 C CA . LYS A 1 224 ? 14.785 1.735 0.038 1.00 90.31 224 LYS A CA 1
ATOM 1731 C C . LYS A 1 224 ? 15.761 0.574 0.075 1.00 90.31 224 LYS A C 1
ATOM 1733 O O . LYS A 1 224 ? 16.787 0.675 0.749 1.00 90.31 224 LYS A O 1
ATOM 1738 N N . ILE A 1 225 ? 15.455 -0.521 -0.613 1.00 88.69 225 ILE A N 1
ATOM 1739 C CA . ILE A 1 225 ? 16.361 -1.657 -0.713 1.00 88.69 225 ILE A CA 1
ATOM 1740 C C . ILE A 1 225 ? 17.449 -1.304 -1.725 1.00 88.69 225 ILE A C 1
ATOM 1742 O O . ILE A 1 225 ? 17.196 -1.122 -2.911 1.00 88.69 225 ILE A O 1
ATOM 1746 N N . HIS A 1 226 ? 18.689 -1.237 -1.248 1.00 90.06 226 HIS A N 1
ATOM 1747 C CA . HIS A 1 226 ? 19.857 -1.086 -2.101 1.00 90.06 226 HIS A CA 1
ATOM 1748 C C . HIS A 1 226 ? 20.956 -2.036 -1.636 1.00 90.06 226 HIS A C 1
ATOM 1750 O O . HIS A 1 226 ? 21.300 -2.073 -0.455 1.00 90.06 226 HIS A O 1
ATOM 1756 N N . ALA A 1 227 ? 21.512 -2.799 -2.573 1.00 91.69 227 ALA A N 1
ATOM 1757 C CA . ALA A 1 227 ? 22.610 -3.720 -2.327 1.00 91.69 227 ALA A CA 1
ATOM 1758 C C . ALA A 1 227 ? 23.609 -3.647 -3.482 1.00 91.69 227 ALA A C 1
ATOM 1760 O O . ALA A 1 227 ? 23.226 -3.495 -4.643 1.00 91.69 227 ALA A O 1
ATOM 1761 N N . ARG A 1 228 ? 24.898 -3.764 -3.162 1.00 91.69 228 ARG A N 1
ATOM 1762 C CA . ARG A 1 228 ? 25.988 -3.705 -4.138 1.00 91.69 228 ARG A CA 1
ATOM 1763 C C . ARG A 1 228 ? 27.112 -4.640 -3.711 1.00 91.69 228 ARG A C 1
ATOM 1765 O O . ARG A 1 228 ? 27.590 -4.535 -2.587 1.00 91.69 228 ARG A O 1
ATOM 1772 N N . SER A 1 229 ? 27.536 -5.527 -4.610 1.00 94.38 229 SER A N 1
ATOM 1773 C CA . SER A 1 229 ? 28.703 -6.398 -4.408 1.00 94.38 229 SER A CA 1
ATOM 1774 C C . SER A 1 229 ? 29.967 -5.753 -4.982 1.00 94.38 229 SER A C 1
ATOM 1776 O O . SER A 1 229 ? 30.895 -5.423 -4.252 1.00 94.38 229 SER A O 1
ATOM 1778 N N . THR A 1 230 ? 29.973 -5.494 -6.286 1.00 92.06 230 THR A N 1
ATOM 1779 C CA . THR A 1 230 ? 31.003 -4.752 -7.023 1.00 92.06 230 THR A CA 1
ATOM 1780 C C . THR A 1 230 ? 30.326 -3.714 -7.919 1.00 92.06 230 THR A C 1
ATOM 1782 O O . THR A 1 230 ? 29.123 -3.774 -8.171 1.00 92.06 230 THR A O 1
ATOM 1785 N N . GLY A 1 231 ? 31.051 -2.692 -8.369 1.00 90.88 231 GLY A N 1
ATOM 1786 C CA . GLY A 1 231 ? 30.497 -1.723 -9.317 1.00 90.88 231 GLY A CA 1
ATOM 1787 C C . GLY A 1 231 ? 31.514 -0.661 -9.729 1.00 90.88 231 GLY A C 1
ATOM 1788 O O . GLY A 1 231 ? 32.669 -0.763 -9.325 1.00 90.88 231 GLY A O 1
ATOM 1789 N N . PRO A 1 232 ? 31.092 0.377 -10.465 1.00 90.94 232 PRO A N 1
ATOM 1790 C CA . PRO A 1 232 ? 31.994 1.395 -10.994 1.00 90.94 232 PRO A CA 1
ATOM 1791 C C . PRO A 1 232 ? 32.735 2.156 -9.887 1.00 90.94 232 PRO A C 1
ATOM 1793 O O . PRO A 1 232 ? 32.146 2.519 -8.863 1.00 90.94 232 PRO A O 1
ATOM 1796 N N . TYR A 1 233 ? 34.024 2.387 -10.115 1.00 88.62 233 TYR A N 1
ATOM 1797 C CA . TYR A 1 233 ? 34.876 3.220 -9.270 1.00 88.62 233 TYR A CA 1
ATOM 1798 C C . TYR A 1 233 ? 34.780 4.683 -9.716 1.00 88.62 233 TYR A C 1
ATOM 1800 O O . TYR A 1 233 ? 34.490 4.947 -10.885 1.00 88.62 233 TYR A O 1
ATOM 1808 N N . SER A 1 234 ? 34.970 5.601 -8.768 1.00 84.56 234 SER A N 1
ATOM 1809 C CA . SER A 1 234 ? 35.067 7.045 -9.014 1.00 84.56 234 SER A CA 1
ATOM 1810 C C . SER A 1 234 ? 36.358 7.413 -9.727 1.00 84.56 234 SER A C 1
ATOM 1812 O O . SER A 1 234 ? 37.394 6.849 -9.303 1.00 84.56 234 SER A O 1
#

Radius of gyration: 29.52 Å; chains: 1; bounding box: 72×45×67 Å

Secondary structure (DSSP, 8-state):
--TTSBPPTT-EE-TT-EEE--EEEPPP----HHHHHHHHHH-----SEEE--EEPPTT--EEEEEEEEEETTT-S-PPTT--EEEEEEEE--PPP-TT-EEEETTS-EEE------GGGS-B-TTSPBPS----GGGTGGGT-THHHHHHHHHHHHHHHT------TTS---HHHHHHHHHHTTS-TT-EE--B-TTT-PBPSS-EE-----EEE-S--SGGG----SS----

Sequence (234 aa):
LDENGIIRIGAEVHSGDILVGKVTPKGETELTAEERLLRAIFGEKAREVRDTSLRVPHGEYGIVVNVEVFTRENSDELSPGVNKVVRCYIAQKRKISVGDKMAGRHGNKGVVSRILPQEDMPFLDDGTPLDILLNPLGVPSRMNIGQVLEVHLGFAYRKLGQKIATPVFDGAHESDIREALKEAGYSEDGKSILTDGRTGEKFDNPITVGVMYFLKLHHLVDDKIHARSTGPYS

Foldseek 3Di:
DDPQQADDAFDKAAFFAFHHWDKDFDPDDDDDPVVVVVCVVVVDDDDRIDTPTDTDHHLDIAGFHDKDKDAVVRDVDDDPPDGIDIDTDGDDDDDDDQQFWKDFPLRDIDGRHDDDDQLQAWDAPVRHGDDDDDDPVVCVVVVSCVQLLQFLQQALCVLVVHDDDADDPRGDDLVNSLVSCVVSVHHSSQWGWIAGSPPRHIDPDTDRGGDTDMDGDPRGPSVVDDDDDDDDDD